Protein AF-A0A182LXG9-F1 (afdb_monomer_lite)

pLDDT: mean 72.45, std 20.76, range [24.23, 95.06]

Structure (mmCIF, N/CA/C/O backbone):
data_AF-A0A182LXG9-F1
#
_entry.id   AF-A0A182LXG9-F1
#
loop_
_atom_site.group_PDB
_atom_site.id
_atom_site.type_symbol
_atom_site.label_atom_id
_atom_site.label_alt_id
_atom_site.label_comp_id
_atom_site.label_asym_id
_atom_site.label_entity_id
_atom_site.label_seq_id
_atom_site.pdbx_PDB_ins_code
_atom_site.Cartn_x
_atom_site.Cartn_y
_atom_site.Cartn_z
_atom_site.occupancy
_atom_site.B_iso_or_equiv
_atom_site.auth_seq_id
_atom_site.auth_comp_id
_atom_site.auth_asym_id
_atom_site.auth_atom_id
_atom_site.pdbx_PDB_model_num
ATOM 1 N N . MET A 1 1 ? 17.046 21.018 -16.822 1.00 51.03 1 MET A N 1
ATOM 2 C CA . MET A 1 1 ? 15.580 21.068 -16.980 1.00 51.03 1 MET A CA 1
ATOM 3 C C . MET A 1 1 ? 15.016 20.786 -15.602 1.00 51.03 1 MET A C 1
ATOM 5 O O . MET A 1 1 ? 15.457 19.810 -15.009 1.00 51.03 1 MET A O 1
ATOM 9 N N . ASP A 1 2 ? 14.208 21.679 -15.034 1.00 69.19 2 ASP A N 1
ATOM 10 C CA . ASP A 1 2 ? 13.672 21.474 -13.683 1.00 69.19 2 ASP A CA 1
ATOM 11 C C . ASP A 1 2 ? 12.739 20.255 -13.706 1.00 69.19 2 ASP A C 1
ATOM 13 O O . ASP A 1 2 ? 11.824 20.192 -14.531 1.00 69.19 2 ASP A O 1
ATOM 17 N N . ALA A 1 3 ? 13.005 19.268 -12.847 1.00 74.50 3 ALA A N 1
ATOM 18 C CA . ALA A 1 3 ? 12.213 18.045 -12.769 1.00 74.50 3 ALA A CA 1
ATOM 19 C C . ALA A 1 3 ? 10.731 18.355 -12.501 1.00 74.50 3 ALA A C 1
ATOM 21 O O . ALA A 1 3 ? 9.863 17.640 -12.992 1.00 74.50 3 ALA A O 1
ATOM 22 N N . ARG A 1 4 ? 10.434 19.464 -11.810 1.00 83.94 4 ARG A N 1
ATOM 23 C CA . ARG A 1 4 ? 9.062 19.916 -11.540 1.00 83.94 4 ARG A CA 1
ATOM 24 C C . ARG A 1 4 ? 8.292 20.256 -12.813 1.00 83.94 4 ARG A C 1
ATOM 26 O O . ARG A 1 4 ? 7.190 19.757 -12.995 1.00 83.94 4 ARG A O 1
ATOM 33 N N . ILE A 1 5 ? 8.912 21.004 -13.730 1.00 85.75 5 ILE A N 1
ATOM 34 C CA . ILE A 1 5 ? 8.302 21.388 -15.017 1.00 85.75 5 ILE A CA 1
ATOM 35 C C . ILE A 1 5 ? 7.996 20.138 -15.856 1.00 85.75 5 ILE A C 1
ATOM 37 O O . ILE A 1 5 ? 6.961 20.055 -16.512 1.00 85.75 5 ILE A O 1
ATOM 41 N N . GLY A 1 6 ? 8.885 19.139 -15.818 1.00 86.44 6 GLY A N 1
ATOM 42 C CA . GLY A 1 6 ? 8.662 17.862 -16.498 1.00 86.44 6 GLY A CA 1
ATOM 43 C C . GLY A 1 6 ? 7.481 17.072 -15.924 1.00 86.44 6 GLY A C 1
ATOM 44 O O . GLY A 1 6 ? 6.686 16.526 -16.685 1.00 86.44 6 GLY A O 1
ATOM 45 N N . LEU A 1 7 ? 7.343 17.027 -14.595 1.00 89.31 7 LEU A N 1
ATOM 46 C CA . LEU A 1 7 ? 6.241 16.327 -13.923 1.00 89.31 7 LEU A CA 1
ATOM 47 C C . LEU A 1 7 ? 4.898 17.032 -14.134 1.00 89.31 7 LEU A C 1
ATOM 49 O O . LEU A 1 7 ? 3.911 16.363 -14.429 1.00 89.31 7 LEU A O 1
ATOM 53 N N . GLU A 1 8 ? 4.863 18.362 -14.046 1.00 90.50 8 GLU A N 1
ATOM 54 C CA . GLU A 1 8 ? 3.671 19.164 -14.352 1.00 90.50 8 GLU A CA 1
ATOM 55 C C . GLU A 1 8 ? 3.197 18.910 -15.784 1.00 90.50 8 GLU A C 1
ATOM 57 O O . GLU A 1 8 ? 2.027 18.597 -15.998 1.00 90.50 8 GLU A O 1
ATOM 62 N N . TYR A 1 9 ? 4.122 18.894 -16.750 1.00 88.94 9 TYR A N 1
ATOM 63 C CA . TYR A 1 9 ? 3.790 18.570 -18.134 1.00 88.94 9 TYR A CA 1
ATOM 64 C C . TYR A 1 9 ? 3.179 17.166 -18.277 1.00 88.94 9 TYR A C 1
ATOM 66 O O . TYR A 1 9 ? 2.198 16.989 -18.996 1.00 88.94 9 TYR A O 1
ATOM 74 N N . ILE A 1 10 ? 3.703 16.153 -17.581 1.00 89.25 10 ILE A N 1
ATOM 75 C CA . ILE A 1 10 ? 3.123 14.797 -17.613 1.00 89.25 10 ILE A CA 1
ATOM 76 C C . ILE A 1 10 ? 1.712 14.777 -17.006 1.00 89.25 10 ILE A C 1
ATOM 78 O O . ILE A 1 10 ? 0.839 14.063 -17.498 1.00 89.25 10 ILE A O 1
ATOM 82 N N . ILE A 1 11 ? 1.478 15.555 -15.949 1.00 90.38 11 ILE A N 1
ATOM 83 C CA . ILE A 1 11 ? 0.180 15.631 -15.270 1.00 90.38 11 ILE A CA 1
ATOM 84 C C . ILE A 1 11 ? -0.872 16.311 -16.153 1.00 90.38 11 ILE A C 1
ATOM 86 O O . ILE A 1 11 ? -2.013 15.852 -16.196 1.00 90.38 11 ILE A O 1
ATOM 90 N N . GLU A 1 12 ? -0.498 17.371 -16.868 1.00 91.00 12 GLU A N 1
ATOM 91 C CA . GLU A 1 12 ? -1.398 18.126 -17.749 1.00 91.00 12 GLU A CA 1
ATOM 92 C C . GLU A 1 12 ? -1.769 17.360 -19.030 1.00 91.00 12 GLU A C 1
ATOM 94 O O . GLU A 1 12 ? -2.841 17.570 -19.600 1.00 91.00 12 GLU A O 1
ATOM 99 N N . ASN A 1 13 ? -0.907 16.445 -19.482 1.00 89.88 13 ASN A N 1
ATOM 100 C CA . ASN A 1 13 ? -1.070 15.743 -20.752 1.00 89.88 13 ASN A CA 1
ATOM 101 C C . ASN A 1 13 ? -1.575 14.304 -20.552 1.00 89.88 13 ASN A C 1
ATOM 103 O O . ASN A 1 13 ? -0.804 13.372 -20.319 1.00 89.88 13 ASN A O 1
ATOM 107 N N . ASN A 1 14 ? -2.882 14.095 -20.746 1.00 85.62 14 ASN A N 1
ATOM 108 C CA . ASN A 1 14 ? -3.522 12.782 -20.574 1.00 85.62 14 ASN A CA 1
ATOM 109 C C . ASN A 1 14 ? -2.947 11.673 -21.479 1.00 85.62 14 ASN A C 1
ATOM 111 O O . ASN A 1 14 ? -2.965 10.508 -21.088 1.00 85.62 14 ASN A O 1
ATOM 115 N N . ASP A 1 15 ? -2.372 12.013 -22.636 1.00 89.62 15 ASP A N 1
ATOM 116 C CA . ASP A 1 15 ? -1.757 11.046 -23.560 1.00 89.62 15 ASP A CA 1
ATOM 117 C C . ASP A 1 15 ? -0.599 10.252 -22.936 1.00 89.62 15 ASP A C 1
ATOM 119 O O . ASP A 1 15 ? -0.260 9.162 -23.409 1.00 89.62 15 ASP A O 1
ATOM 123 N N . TYR A 1 16 ? 0.017 10.772 -21.869 1.00 89.50 16 TYR A N 1
ATOM 124 C CA . TYR A 1 16 ? 1.084 10.067 -21.165 1.00 89.50 16 TYR A CA 1
ATOM 125 C C . TYR A 1 16 ? 0.599 8.810 -20.449 1.00 89.50 16 TYR A C 1
ATOM 127 O O . TYR A 1 16 ? 1.375 7.867 -20.351 1.00 89.50 16 TYR A O 1
ATOM 135 N N . VAL A 1 17 ? -0.673 8.735 -20.044 1.00 89.38 17 VAL A N 1
ATOM 136 C CA . VAL A 1 17 ? -1.261 7.501 -19.490 1.00 89.38 17 VAL A CA 1
ATOM 137 C C . VAL A 1 17 ? -1.135 6.356 -20.491 1.00 89.38 17 VAL A C 1
ATOM 139 O O . VAL A 1 17 ? -0.652 5.278 -20.150 1.00 89.38 17 VAL A O 1
ATOM 142 N N . ASN A 1 18 ? -1.483 6.617 -21.752 1.00 89.81 18 ASN A N 1
ATOM 143 C CA . ASN A 1 18 ? -1.412 5.616 -22.813 1.00 89.81 18 ASN A CA 1
ATOM 144 C C . ASN A 1 18 ? 0.045 5.249 -23.126 1.00 89.81 18 ASN A C 1
ATOM 146 O O . ASN A 1 18 ? 0.390 4.073 -23.219 1.00 89.81 18 ASN A O 1
ATOM 150 N N . LYS A 1 19 ? 0.929 6.249 -23.249 1.00 91.88 19 LYS A N 1
ATOM 151 C CA . LYS A 1 19 ? 2.352 6.024 -23.558 1.00 91.88 19 LYS A CA 1
ATOM 152 C C . LYS A 1 19 ? 3.064 5.233 -22.458 1.00 91.88 19 LYS A C 1
ATOM 154 O O . LYS A 1 19 ? 3.798 4.301 -22.772 1.00 91.88 19 LYS A O 1
ATOM 159 N N . LEU A 1 20 ? 2.843 5.586 -21.191 1.00 92.75 20 LEU A N 1
ATOM 160 C CA . LEU A 1 20 ? 3.430 4.890 -20.045 1.00 92.75 20 LEU A CA 1
ATOM 161 C C . LEU A 1 20 ? 2.834 3.489 -19.884 1.00 92.75 20 LEU A C 1
ATOM 163 O O . LEU A 1 20 ? 3.583 2.544 -19.660 1.00 92.75 20 LEU A O 1
ATOM 167 N N . GLY A 1 21 ? 1.521 3.335 -20.081 1.00 90.56 21 GLY A N 1
ATOM 168 C CA . GLY A 1 21 ? 0.864 2.029 -20.088 1.00 90.56 21 GLY A CA 1
ATOM 169 C C . GLY A 1 21 ? 1.459 1.091 -21.142 1.00 90.56 21 GLY A C 1
ATOM 170 O O . GLY A 1 21 ? 1.851 -0.023 -20.822 1.00 90.56 21 GLY A O 1
ATOM 171 N N . LEU A 1 22 ? 1.632 1.549 -22.383 1.00 90.38 22 LEU A N 1
ATOM 172 C CA . LEU A 1 22 ? 2.292 0.749 -23.423 1.00 90.38 22 LEU A CA 1
ATOM 173 C C . LEU A 1 22 ? 3.762 0.455 -23.092 1.00 90.38 22 LEU A C 1
ATOM 175 O O . LEU A 1 22 ? 4.249 -0.640 -23.360 1.00 90.38 22 LEU A O 1
ATOM 179 N N . ALA A 1 23 ? 4.473 1.409 -22.487 1.00 91.94 23 ALA A N 1
ATOM 180 C CA . ALA A 1 23 ? 5.871 1.228 -22.111 1.00 91.94 23 ALA A CA 1
ATOM 181 C C . ALA A 1 23 ? 6.057 0.193 -20.982 1.00 91.94 23 ALA A C 1
ATOM 183 O O . ALA A 1 23 ? 7.085 -0.484 -20.950 1.00 91.94 23 ALA A O 1
ATOM 184 N N . LEU A 1 24 ? 5.059 0.009 -20.107 1.00 91.19 24 LEU A N 1
ATOM 185 C CA . LEU A 1 24 ? 5.037 -1.065 -19.104 1.00 91.19 24 LEU A CA 1
ATOM 186 C C . LEU A 1 24 ? 4.945 -2.466 -19.731 1.00 91.19 24 LEU A C 1
ATOM 188 O O . LEU A 1 24 ? 5.281 -3.445 -19.066 1.00 91.19 24 LEU A O 1
ATOM 192 N N . ASP A 1 25 ? 4.544 -2.584 -21.004 1.00 89.62 25 ASP A N 1
ATOM 193 C CA . ASP A 1 25 ? 4.450 -3.870 -21.711 1.00 89.62 25 ASP A CA 1
ATOM 194 C C . ASP A 1 25 ? 5.772 -4.358 -22.337 1.00 89.62 25 ASP A C 1
ATOM 196 O O . ASP A 1 25 ? 5.832 -5.343 -23.072 1.00 89.62 25 ASP A O 1
ATOM 200 N N . THR A 1 26 ? 6.877 -3.670 -22.070 1.00 90.56 26 THR A N 1
ATOM 201 C CA . THR A 1 26 ? 8.200 -4.123 -22.508 1.00 90.56 26 THR A CA 1
ATOM 202 C C . THR A 1 26 ? 8.688 -5.327 -21.700 1.00 90.56 26 THR A C 1
ATOM 204 O O . THR A 1 26 ? 8.400 -5.445 -20.517 1.00 90.56 26 THR A O 1
ATOM 207 N N . ASN A 1 27 ? 9.523 -6.189 -22.284 1.00 87.50 27 ASN A N 1
ATOM 208 C CA . ASN A 1 27 ? 10.234 -7.236 -21.531 1.00 87.50 27 ASN A CA 1
ATOM 209 C C . ASN A 1 27 ? 11.518 -6.717 -20.856 1.00 87.50 27 ASN A C 1
ATOM 211 O O . ASN A 1 27 ? 12.205 -7.459 -20.157 1.00 87.50 27 ASN A O 1
ATOM 215 N N . ASN A 1 28 ? 11.879 -5.450 -21.084 1.00 90.44 28 ASN A N 1
ATOM 216 C CA . ASN A 1 28 ? 13.089 -4.860 -20.530 1.00 90.44 28 ASN A CA 1
ATOM 217 C C . ASN A 1 28 ? 12.862 -4.373 -19.089 1.00 90.44 28 ASN A C 1
ATOM 219 O O . ASN A 1 28 ? 12.258 -3.324 -18.860 1.00 90.44 28 ASN A O 1
ATOM 223 N N . VAL A 1 29 ? 13.415 -5.118 -18.131 1.00 90.19 29 VAL A N 1
ATOM 224 C CA . VAL A 1 29 ? 13.345 -4.826 -16.691 1.00 90.19 29 VAL A CA 1
ATOM 225 C C . VAL A 1 29 ? 13.854 -3.421 -16.355 1.00 90.19 29 VAL A C 1
ATOM 227 O O . VAL A 1 29 ? 13.251 -2.735 -15.536 1.00 90.19 29 VAL A O 1
ATOM 230 N N . THR A 1 30 ? 14.907 -2.942 -17.020 1.00 91.31 30 THR A N 1
ATOM 231 C CA . THR A 1 30 ? 15.459 -1.599 -16.781 1.00 91.31 30 THR A CA 1
ATOM 232 C C . THR A 1 30 ? 14.475 -0.503 -17.181 1.00 91.31 30 THR A C 1
ATOM 234 O O . THR A 1 30 ? 14.334 0.488 -16.470 1.00 91.31 30 THR A O 1
ATOM 237 N N . VAL A 1 31 ? 13.753 -0.691 -18.290 1.00 93.06 31 VAL A N 1
ATOM 238 C CA . VAL A 1 31 ? 12.730 0.267 -18.732 1.00 93.06 31 VAL A CA 1
ATOM 239 C C . VAL A 1 31 ? 11.547 0.252 -17.767 1.00 93.06 31 VAL A C 1
ATOM 241 O O . VAL A 1 31 ? 11.101 1.315 -17.344 1.00 93.06 31 VAL A O 1
ATOM 244 N N . LYS A 1 32 ? 11.084 -0.931 -17.340 1.00 92.38 32 LYS A N 1
ATOM 245 C CA . LYS A 1 32 ? 10.030 -1.019 -16.319 1.00 92.38 32 LYS A CA 1
ATOM 246 C C . LYS A 1 32 ? 10.447 -0.354 -15.011 1.00 92.38 32 LYS A C 1
ATOM 248 O O . LYS A 1 32 ? 9.653 0.394 -14.453 1.00 92.38 32 LYS A O 1
ATOM 253 N N . LYS A 1 33 ? 11.683 -0.581 -14.546 1.00 93.44 33 LYS A N 1
ATOM 254 C CA . LYS A 1 33 ? 12.246 0.064 -13.347 1.00 93.44 33 LYS A CA 1
ATOM 255 C C . LYS A 1 33 ? 12.122 1.585 -13.441 1.00 93.44 33 LYS A C 1
ATOM 257 O O . LYS A 1 33 ? 11.528 2.193 -12.559 1.00 93.44 33 LYS A O 1
ATOM 262 N N . GLN A 1 34 ? 12.583 2.174 -14.545 1.00 94.44 34 GLN A N 1
ATOM 263 C CA . GLN A 1 34 ? 12.508 3.622 -14.768 1.00 94.44 34 GLN A CA 1
ATOM 264 C C . GLN A 1 34 ? 11.065 4.144 -14.799 1.00 94.44 34 GLN A C 1
ATOM 266 O O . GLN A 1 34 ? 10.789 5.231 -14.294 1.00 94.44 34 GLN A O 1
ATOM 271 N N . ILE A 1 35 ? 10.130 3.378 -15.369 1.00 94.88 35 ILE A N 1
ATOM 272 C CA . ILE A 1 35 ? 8.714 3.759 -15.376 1.00 94.88 35 ILE A CA 1
ATOM 273 C C . ILE A 1 35 ? 8.139 3.720 -13.959 1.00 94.88 35 ILE A C 1
ATOM 275 O O . ILE A 1 35 ? 7.468 4.668 -13.565 1.00 94.88 35 ILE A O 1
ATOM 279 N N . PHE A 1 36 ? 8.416 2.678 -13.170 1.00 95.06 36 PHE A N 1
ATOM 280 C CA . PHE A 1 36 ? 7.958 2.616 -11.780 1.00 95.06 36 PHE A CA 1
ATOM 281 C C . PHE A 1 36 ? 8.555 3.735 -10.921 1.00 95.06 36 PHE A C 1
ATOM 283 O O . PHE A 1 36 ? 7.827 4.343 -10.146 1.00 95.06 36 PHE A O 1
ATOM 290 N N . GLU A 1 37 ? 9.829 4.087 -11.104 1.00 93.56 37 GLU A N 1
ATOM 291 C CA . GLU A 1 37 ? 10.455 5.236 -10.428 1.00 93.56 37 GLU A CA 1
ATOM 292 C C . GLU A 1 37 ? 9.784 6.569 -10.805 1.00 93.56 37 GLU A C 1
ATOM 294 O O . GLU A 1 37 ? 9.517 7.411 -9.940 1.00 93.56 37 GLU A O 1
ATOM 299 N N . LEU A 1 38 ? 9.444 6.752 -12.085 1.00 94.19 38 LEU A N 1
ATOM 300 C CA . LEU A 1 38 ? 8.691 7.917 -12.549 1.00 94.19 38 LEU A CA 1
ATOM 301 C C . LEU A 1 38 ? 7.282 7.962 -11.941 1.00 94.19 38 LEU A C 1
ATOM 303 O O . LEU A 1 38 ? 6.854 9.017 -11.476 1.00 94.19 38 LEU A O 1
ATOM 307 N N . LEU A 1 39 ? 6.568 6.833 -11.914 1.00 93.88 39 LEU A N 1
ATOM 308 C CA . LEU A 1 39 ? 5.235 6.744 -11.316 1.00 93.88 39 LEU A CA 1
ATOM 309 C C . LEU A 1 39 ? 5.277 7.009 -9.802 1.00 93.88 39 LEU A C 1
ATOM 311 O O . LEU A 1 39 ? 4.436 7.757 -9.310 1.00 93.88 39 LEU A O 1
ATOM 315 N N . SER A 1 40 ? 6.283 6.496 -9.083 1.00 93.19 40 SER A N 1
ATOM 316 C CA . SER A 1 40 ? 6.534 6.838 -7.672 1.00 93.19 40 SER A CA 1
ATOM 317 C C . SER A 1 40 ? 6.728 8.344 -7.499 1.00 93.19 40 SER A C 1
ATOM 319 O O . SER A 1 40 ? 6.118 8.974 -6.640 1.00 93.19 40 SER A O 1
ATOM 321 N N . THR A 1 41 ? 7.531 8.958 -8.368 1.00 93.00 41 THR A N 1
ATOM 322 C CA . THR A 1 41 ? 7.792 10.401 -8.312 1.00 93.00 41 THR A CA 1
ATOM 323 C C . THR A 1 41 ? 6.513 11.209 -8.555 1.00 93.00 41 THR A C 1
ATOM 325 O O . THR A 1 41 ? 6.270 12.192 -7.860 1.00 93.00 41 THR A O 1
ATOM 328 N N . LEU A 1 42 ? 5.653 10.779 -9.485 1.00 91.38 42 LEU A N 1
ATOM 329 C CA . LEU A 1 42 ? 4.350 11.406 -9.734 1.00 91.38 42 LEU A CA 1
ATOM 330 C C . LEU A 1 42 ? 3.410 11.277 -8.527 1.00 91.38 42 LEU A C 1
ATOM 332 O O . LEU A 1 42 ? 2.778 12.266 -8.153 1.00 91.38 42 LEU A O 1
ATOM 336 N N . CYS A 1 43 ? 3.347 10.098 -7.900 1.00 91.50 43 CYS A N 1
ATOM 337 C CA . CYS A 1 43 ? 2.562 9.866 -6.686 1.00 91.50 43 CYS A CA 1
ATOM 338 C C . CYS A 1 43 ? 2.998 10.771 -5.529 1.00 91.50 43 CYS A C 1
ATOM 340 O O . CYS A 1 43 ? 2.147 11.322 -4.832 1.00 91.50 43 CYS A O 1
ATOM 342 N N . ALA A 1 44 ? 4.306 10.940 -5.325 1.00 88.25 44 ALA A N 1
ATOM 343 C CA . ALA A 1 44 ? 4.850 11.783 -4.262 1.00 88.25 44 ALA A CA 1
ATOM 344 C C . ALA A 1 44 ? 4.743 13.290 -4.565 1.00 88.25 44 ALA A C 1
ATOM 346 O O . ALA A 1 44 ? 4.720 14.105 -3.646 1.00 88.25 44 ALA A O 1
ATOM 347 N N . PHE A 1 45 ? 4.687 13.677 -5.844 1.00 90.19 45 PHE A N 1
ATOM 348 C CA . PHE A 1 45 ? 4.707 15.082 -6.253 1.00 90.19 45 PHE A CA 1
ATOM 349 C C . PHE A 1 45 ? 3.393 15.818 -5.963 1.00 90.19 45 PHE A C 1
ATOM 351 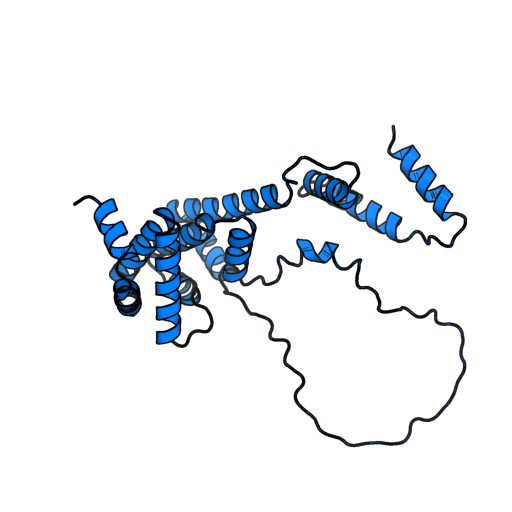O O . PHE A 1 45 ? 3.414 16.950 -5.483 1.00 90.19 45 PHE A O 1
ATOM 358 N N . SER A 1 46 ? 2.242 15.216 -6.282 1.00 89.38 46 SER A N 1
ATOM 359 C CA . SER A 1 46 ? 0.929 15.830 -6.038 1.00 89.38 46 SER A CA 1
ATOM 360 C C . SER A 1 46 ? -0.214 14.816 -6.108 1.00 89.38 46 SER A C 1
ATOM 362 O O . SER A 1 46 ? -0.085 13.761 -6.726 1.00 89.38 46 SER A O 1
ATOM 364 N N . ALA A 1 47 ? -1.389 15.179 -5.580 1.00 87.94 47 ALA A N 1
ATOM 365 C CA . ALA A 1 47 ? -2.605 14.369 -5.710 1.00 87.94 47 ALA A CA 1
ATOM 366 C C . ALA A 1 47 ? -3.005 14.116 -7.181 1.00 87.94 47 ALA A C 1
ATOM 368 O O . ALA A 1 47 ? -3.473 13.031 -7.528 1.00 87.94 47 ALA A O 1
ATOM 369 N N . ASN A 1 48 ? -2.776 15.091 -8.071 1.00 88.31 48 ASN A N 1
ATOM 370 C CA . ASN A 1 48 ? -3.017 14.926 -9.508 1.00 88.31 48 ASN A CA 1
ATOM 371 C C . ASN A 1 48 ? -2.014 13.953 -10.149 1.00 88.31 48 ASN A C 1
ATOM 373 O O . ASN A 1 48 ? -2.394 13.170 -11.020 1.00 88.31 48 ASN A O 1
ATOM 377 N N . GLY A 1 49 ? -0.756 13.971 -9.695 1.00 90.06 49 GLY A N 1
ATOM 378 C CA . GLY A 1 49 ? 0.271 13.010 -10.099 1.00 90.06 49 GLY A CA 1
ATOM 379 C C . GLY A 1 49 ? -0.048 11.590 -9.632 1.00 90.06 49 GLY A C 1
ATOM 380 O O . GLY A 1 49 ? -0.023 10.669 -10.447 1.00 90.06 49 GLY A O 1
ATOM 381 N N . TYR A 1 50 ? -0.476 11.428 -8.377 1.00 90.69 50 TYR A N 1
ATOM 382 C CA . TYR A 1 50 ? -1.010 10.165 -7.857 1.00 90.69 50 TYR A CA 1
ATOM 383 C C . TYR A 1 50 ? -2.169 9.644 -8.715 1.00 90.69 50 TYR A C 1
ATOM 385 O O . TYR A 1 50 ? -2.139 8.507 -9.186 1.00 90.69 50 TYR A O 1
ATOM 393 N N . LYS A 1 51 ? -3.155 10.499 -9.018 1.00 90.94 51 LYS A N 1
ATOM 394 C CA . LYS A 1 51 ? -4.273 10.139 -9.898 1.00 90.94 51 LYS A CA 1
ATOM 395 C C . LYS A 1 51 ? -3.788 9.679 -11.279 1.00 90.94 51 LYS A C 1
ATOM 397 O O . LYS A 1 51 ? -4.258 8.658 -11.776 1.00 90.94 51 LYS A O 1
ATOM 402 N N . ARG A 1 52 ? -2.821 10.385 -11.882 1.00 91.25 52 ARG A N 1
ATOM 403 C CA . ARG A 1 52 ? -2.231 10.012 -13.182 1.00 91.25 52 ARG A CA 1
ATOM 404 C C . ARG A 1 52 ? -1.553 8.642 -13.135 1.00 91.25 52 ARG A C 1
ATOM 406 O O . ARG A 1 52 ? -1.705 7.848 -14.065 1.00 91.25 52 ARG A O 1
ATOM 413 N N . ALA A 1 53 ? -0.825 8.353 -12.060 1.00 92.94 53 ALA A N 1
ATOM 414 C CA . ALA A 1 53 ? -0.147 7.076 -11.896 1.00 92.94 53 ALA A CA 1
ATOM 415 C C . ALA A 1 53 ? -1.144 5.914 -11.787 1.00 92.94 53 ALA A C 1
ATOM 417 O O . ALA A 1 53 ? -1.002 4.910 -12.485 1.00 92.94 53 ALA A O 1
ATOM 418 N N . ILE A 1 54 ? -2.208 6.079 -10.997 1.00 90.62 54 ILE A N 1
ATOM 419 C CA . ILE A 1 54 ? -3.275 5.076 -10.876 1.00 90.62 54 ILE A CA 1
ATOM 420 C C . ILE A 1 54 ? -4.021 4.873 -12.203 1.00 90.62 54 ILE A C 1
ATOM 422 O O . ILE A 1 54 ? -4.289 3.732 -12.578 1.00 90.62 54 ILE A O 1
ATOM 426 N N . GLU A 1 55 ? -4.310 5.944 -12.948 1.00 91.69 55 GLU A N 1
ATOM 427 C CA . GLU A 1 55 ? -4.927 5.842 -14.280 1.00 91.69 55 GLU A CA 1
ATOM 428 C C . GLU A 1 55 ? -4.038 5.097 -15.286 1.00 91.69 55 GLU A C 1
ATOM 430 O O . GLU A 1 55 ? -4.542 4.318 -16.092 1.00 91.69 55 GLU A O 1
ATOM 435 N N . THR A 1 56 ? -2.716 5.270 -15.203 1.00 93.62 56 THR A N 1
ATOM 436 C CA . THR A 1 56 ? -1.745 4.518 -16.019 1.00 93.62 56 THR A CA 1
ATOM 437 C C . THR A 1 56 ? -1.840 3.016 -15.762 1.00 93.62 56 THR A C 1
ATOM 439 O O . THR A 1 56 ? -1.876 2.225 -16.707 1.00 93.62 56 THR A O 1
ATOM 442 N N . LEU A 1 57 ? -1.950 2.610 -14.496 1.00 91.12 57 LEU A N 1
ATOM 443 C CA . LEU A 1 57 ? -2.112 1.201 -14.134 1.00 91.12 57 LEU A CA 1
ATOM 444 C C . LEU A 1 57 ? -3.483 0.640 -14.536 1.00 91.12 57 LEU A C 1
ATOM 446 O O . LEU A 1 57 ? -3.571 -0.504 -14.977 1.00 91.12 57 LEU A O 1
ATOM 450 N N . GLU A 1 58 ? -4.554 1.432 -14.435 1.00 89.19 58 GLU A N 1
ATOM 451 C CA . GLU A 1 58 ? -5.890 1.019 -14.896 1.00 89.19 58 GLU A CA 1
ATOM 452 C C . GLU A 1 58 ? -5.934 0.841 -16.424 1.00 89.19 58 GLU A C 1
ATOM 454 O O . GLU A 1 58 ? -6.547 -0.102 -16.935 1.00 89.19 58 GLU A O 1
ATOM 459 N N . HIS A 1 59 ? -5.231 1.699 -17.166 1.00 90.50 59 HIS A N 1
ATOM 460 C CA . HIS A 1 59 ? -5.069 1.537 -18.607 1.00 90.50 59 HIS A CA 1
ATOM 461 C C . HIS A 1 59 ? -4.292 0.257 -18.943 1.00 90.50 59 HIS A C 1
ATOM 463 O O . HIS A 1 59 ? -4.743 -0.535 -19.771 1.00 90.50 59 HIS A O 1
ATOM 469 N N . TYR A 1 60 ? -3.178 -0.005 -18.250 1.00 89.38 60 TYR A N 1
ATOM 470 C CA . TYR A 1 60 ? -2.401 -1.234 -18.436 1.00 89.38 60 TYR A CA 1
ATOM 471 C C . TYR A 1 60 ? -3.225 -2.498 -18.162 1.00 89.38 60 TYR A C 1
ATOM 473 O O . TYR A 1 60 ? -3.234 -3.431 -18.967 1.00 89.38 60 TYR A O 1
ATOM 481 N N . LYS A 1 61 ? -3.982 -2.508 -17.061 1.00 88.88 61 LYS A N 1
ATOM 482 C CA . LYS A 1 61 ? -4.929 -3.580 -16.731 1.00 88.88 61 LYS A CA 1
ATOM 483 C C . LYS A 1 61 ? -5.906 -3.838 -17.874 1.00 88.88 61 LYS A C 1
ATOM 485 O O . LYS A 1 61 ? -6.138 -4.992 -18.224 1.00 88.88 61 LYS A O 1
ATOM 490 N N . SER A 1 62 ? -6.459 -2.775 -18.458 1.00 87.94 62 SER A N 1
ATOM 491 C CA . SER A 1 62 ? -7.404 -2.869 -19.576 1.00 87.94 62 SER A CA 1
ATOM 492 C C . SER A 1 62 ? -6.755 -3.478 -20.823 1.00 87.94 62 SER A C 1
ATOM 494 O O . SER A 1 62 ? -7.388 -4.283 -21.499 1.00 87.94 62 SER A O 1
ATOM 496 N N . ILE A 1 63 ? -5.481 -3.160 -21.093 1.00 87.38 63 ILE A N 1
ATOM 497 C CA . ILE A 1 63 ? -4.699 -3.763 -22.186 1.00 87.38 63 ILE A CA 1
ATOM 498 C C . ILE A 1 63 ? -4.464 -5.261 -21.939 1.00 87.38 63 ILE A C 1
ATOM 500 O O . ILE A 1 63 ? -4.581 -6.064 -22.863 1.00 87.38 63 ILE A O 1
ATOM 504 N N . LYS A 1 64 ? -4.125 -5.649 -20.704 1.00 84.31 64 LYS A N 1
ATOM 505 C CA . LYS A 1 64 ? -3.801 -7.041 -20.348 1.00 84.31 64 LYS A CA 1
ATOM 506 C C . LYS A 1 64 ? -5.002 -7.919 -20.010 1.00 84.31 64 LYS A C 1
ATOM 508 O O . LYS A 1 64 ? -4.846 -9.133 -19.924 1.00 84.31 64 LYS A O 1
ATOM 513 N N . GLY A 1 65 ? -6.186 -7.334 -19.837 1.00 80.62 65 GLY A N 1
ATOM 514 C CA . GLY A 1 65 ? -7.379 -8.060 -19.402 1.00 80.62 65 GLY A CA 1
ATOM 515 C C . GLY A 1 65 ? -7.272 -8.583 -17.965 1.00 80.62 65 GLY A C 1
ATOM 516 O O . GLY A 1 65 ? -7.898 -9.586 -17.624 1.00 80.62 65 GLY A O 1
ATOM 517 N N . GLU A 1 66 ? -6.467 -7.933 -17.121 1.00 78.94 66 GLU A N 1
ATOM 518 C CA . GLU A 1 66 ? -6.299 -8.339 -15.726 1.00 78.94 66 GLU A CA 1
ATOM 519 C C . GLU A 1 66 ? -7.481 -7.887 -14.862 1.00 78.94 66 GLU A C 1
ATOM 521 O O . GLU A 1 66 ? -8.148 -6.885 -15.132 1.00 78.94 66 GLU A O 1
ATOM 526 N N . ARG A 1 67 ? -7.747 -8.616 -13.773 1.00 72.56 67 ARG A N 1
ATOM 527 C CA . ARG A 1 67 ? -8.839 -8.253 -12.856 1.00 72.56 67 ARG A CA 1
ATOM 528 C C . ARG A 1 67 ? -8.511 -7.038 -11.992 1.00 72.56 67 ARG A C 1
ATOM 530 O O . ARG A 1 67 ? -9.396 -6.219 -11.743 1.00 72.56 67 ARG A O 1
ATOM 537 N N . TYR A 1 68 ? -7.250 -6.882 -11.595 1.00 77.44 68 TYR A N 1
ATOM 538 C CA . TYR A 1 68 ? -6.806 -5.848 -10.660 1.00 77.44 68 TYR A CA 1
ATOM 539 C C . TYR A 1 68 ? -5.675 -5.014 -11.254 1.00 77.44 68 TYR A C 1
ATOM 541 O O . TYR A 1 68 ? -4.732 -5.556 -11.817 1.00 77.44 68 TYR A O 1
ATOM 549 N N . ARG A 1 69 ? -5.735 -3.687 -11.090 1.00 82.25 69 ARG A N 1
ATOM 550 C CA . ARG A 1 69 ? -4.759 -2.766 -11.702 1.00 82.25 69 ARG A CA 1
ATOM 551 C C . ARG A 1 69 ? -3.366 -2.843 -11.084 1.00 82.25 69 ARG A C 1
ATOM 553 O O . ARG A 1 69 ? -2.367 -2.593 -11.746 1.00 82.25 69 ARG A O 1
ATOM 560 N N . LEU A 1 70 ? -3.315 -3.212 -9.807 1.00 83.19 70 LEU A N 1
ATOM 561 C CA . LEU A 1 70 ? -2.087 -3.369 -9.036 1.00 83.19 70 LEU A CA 1
ATOM 562 C C . LEU A 1 70 ? -1.503 -4.792 -9.151 1.00 83.19 70 LEU A C 1
ATOM 564 O O . LEU A 1 70 ? -0.409 -5.035 -8.646 1.00 83.19 70 LEU A O 1
ATOM 568 N N . ASN A 1 71 ? -2.180 -5.715 -9.852 1.00 83.12 71 ASN A N 1
ATOM 569 C CA . ASN A 1 71 ? -1.669 -7.069 -10.085 1.00 83.12 71 ASN A CA 1
ATOM 570 C C . ASN A 1 71 ? -0.365 -7.064 -10.884 1.00 83.12 71 ASN A C 1
ATOM 572 O O . ASN A 1 71 ? 0.529 -7.844 -10.565 1.00 83.12 71 ASN A O 1
ATOM 576 N N . LEU A 1 72 ? -0.209 -6.129 -11.829 1.00 88.12 72 LEU A N 1
ATOM 577 C CA . LEU A 1 72 ? 1.058 -5.902 -12.521 1.00 88.12 72 LEU A CA 1
ATOM 578 C C . LEU A 1 72 ? 2.221 -5.813 -11.522 1.00 88.12 72 LEU A C 1
ATOM 580 O O . LEU A 1 72 ? 3.191 -6.551 -11.654 1.00 88.12 72 LEU A O 1
ATOM 584 N N . VAL A 1 73 ? 2.102 -4.964 -10.497 1.00 88.31 73 VAL A N 1
ATOM 585 C CA . VAL A 1 73 ? 3.178 -4.715 -9.524 1.00 88.31 73 VAL A CA 1
ATOM 586 C C . VAL A 1 73 ? 3.524 -5.985 -8.754 1.00 88.31 73 VAL A C 1
ATOM 588 O O . VAL A 1 73 ? 4.697 -6.324 -8.631 1.00 88.31 73 VAL A O 1
ATOM 591 N N . VAL A 1 74 ? 2.511 -6.716 -8.280 1.00 85.50 74 VAL A N 1
ATOM 592 C CA . VAL A 1 74 ? 2.711 -7.966 -7.530 1.00 85.50 74 VAL A CA 1
ATOM 593 C C . VAL A 1 74 ? 3.338 -9.041 -8.416 1.00 85.50 74 VAL A C 1
ATOM 595 O O . VAL A 1 74 ? 4.273 -9.716 -7.995 1.00 85.50 74 VAL A O 1
ATOM 598 N N . SER A 1 75 ? 2.882 -9.156 -9.664 1.00 86.50 75 SER A N 1
ATOM 599 C CA . SER A 1 75 ? 3.414 -10.123 -10.624 1.00 86.50 75 SER A CA 1
ATOM 600 C C . SER A 1 75 ? 4.863 -9.829 -11.024 1.00 86.50 75 SER A C 1
ATOM 602 O O . SER A 1 75 ? 5.643 -10.759 -11.225 1.00 86.50 75 SER A O 1
ATOM 604 N N . GLU A 1 76 ? 5.243 -8.552 -11.128 1.00 90.00 76 GLU A N 1
ATOM 605 C CA . GLU A 1 76 ? 6.625 -8.158 -11.399 1.00 90.00 76 GLU A CA 1
ATOM 606 C C . GLU A 1 76 ? 7.504 -8.385 -10.172 1.00 90.00 76 GLU A C 1
ATOM 608 O O . GLU A 1 76 ? 8.629 -8.849 -10.323 1.00 90.00 76 GLU A O 1
ATOM 613 N N . LEU A 1 77 ? 6.991 -8.124 -8.966 1.00 86.88 77 LEU A N 1
ATOM 614 C CA . LEU A 1 77 ? 7.734 -8.322 -7.723 1.00 86.88 77 LEU A CA 1
ATOM 615 C C . LEU A 1 77 ? 8.024 -9.807 -7.460 1.00 86.88 77 LEU A C 1
ATOM 617 O O . LEU A 1 77 ? 9.119 -10.137 -7.014 1.00 86.88 77 LEU A O 1
ATOM 621 N N . ASP A 1 78 ? 7.087 -10.696 -7.801 1.00 86.50 78 ASP A N 1
ATOM 622 C CA . ASP A 1 78 ? 7.266 -12.152 -7.714 1.00 86.50 78 ASP A CA 1
ATOM 623 C C . ASP A 1 78 ? 8.301 -12.684 -8.726 1.00 86.50 78 ASP A C 1
ATOM 625 O O . ASP A 1 78 ? 9.109 -13.557 -8.413 1.00 86.50 78 ASP A O 1
ATOM 629 N N . LYS A 1 79 ? 8.335 -12.117 -9.941 1.00 87.00 79 LYS A N 1
ATOM 630 C CA . LYS A 1 79 ? 9.281 -12.512 -11.005 1.00 87.00 79 LYS A CA 1
ATOM 631 C C . LYS A 1 79 ? 10.653 -11.846 -10.887 1.00 87.00 79 LYS A C 1
ATOM 633 O O . LYS A 1 79 ? 11.611 -12.303 -11.515 1.00 87.00 79 LYS A O 1
ATOM 638 N N . ALA A 1 80 ? 10.754 -10.738 -10.158 1.00 87.69 80 ALA A N 1
ATOM 639 C CA . ALA A 1 80 ? 11.967 -9.942 -10.080 1.00 87.69 80 ALA A CA 1
ATOM 640 C C . ALA A 1 80 ? 13.083 -10.709 -9.360 1.00 87.69 80 ALA A C 1
ATOM 642 O O . ALA A 1 80 ? 12.989 -11.012 -8.175 1.00 87.69 80 ALA A O 1
ATOM 643 N N . THR A 1 81 ? 14.182 -10.962 -10.071 1.00 85.62 81 THR A N 1
ATOM 644 C CA . THR A 1 81 ? 15.411 -11.544 -9.507 1.00 85.62 81 THR A CA 1
ATOM 645 C C . THR A 1 81 ? 16.453 -10.486 -9.147 1.00 85.62 81 THR A C 1
ATOM 647 O O . THR A 1 81 ? 17.320 -10.724 -8.309 1.00 85.62 81 THR A O 1
ATOM 650 N N . ALA A 1 82 ? 16.383 -9.309 -9.776 1.00 89.31 82 ALA A N 1
ATOM 651 C CA . ALA A 1 82 ? 17.300 -8.205 -9.531 1.00 89.31 82 ALA A CA 1
ATOM 652 C C . ALA A 1 82 ? 16.876 -7.405 -8.291 1.00 89.31 82 ALA A C 1
ATOM 654 O O . ALA A 1 82 ? 15.798 -6.808 -8.274 1.00 89.31 82 ALA A O 1
ATOM 655 N N . VAL A 1 83 ? 17.764 -7.331 -7.296 1.00 88.12 83 VAL A N 1
ATOM 656 C CA . VAL A 1 83 ? 17.546 -6.627 -6.018 1.00 88.12 83 VAL A CA 1
ATOM 657 C C . VAL A 1 83 ? 17.132 -5.170 -6.235 1.00 88.12 83 VAL A C 1
ATOM 659 O O . VAL A 1 83 ? 16.138 -4.715 -5.680 1.00 88.12 83 VAL A O 1
ATOM 662 N N . GLU A 1 84 ? 17.823 -4.444 -7.114 1.00 89.19 84 GLU A N 1
ATOM 663 C CA . GLU A 1 84 ? 17.485 -3.046 -7.407 1.00 89.19 84 GLU A CA 1
ATOM 664 C C . GLU A 1 84 ? 16.087 -2.863 -8.013 1.00 89.19 84 GLU A C 1
ATOM 666 O O . GLU A 1 84 ? 15.470 -1.813 -7.844 1.00 89.19 84 GLU A O 1
ATOM 671 N N . TYR A 1 85 ? 15.589 -3.864 -8.745 1.00 91.62 85 TYR A N 1
ATOM 672 C CA . TYR A 1 85 ? 14.249 -3.811 -9.318 1.00 91.62 85 TYR A CA 1
ATOM 673 C C . TYR A 1 85 ? 13.183 -4.117 -8.263 1.00 91.62 85 TYR A C 1
ATOM 675 O O . TYR A 1 85 ? 12.166 -3.431 -8.210 1.00 91.62 85 TYR A O 1
ATOM 683 N N . GLN A 1 86 ? 13.453 -5.076 -7.370 1.00 91.06 86 GLN A N 1
ATOM 684 C CA . GLN A 1 86 ? 12.601 -5.360 -6.212 1.00 91.06 86 GLN A CA 1
ATOM 685 C C . GLN A 1 86 ? 12.450 -4.127 -5.311 1.00 91.06 86 GLN A C 1
ATOM 687 O O . GLN A 1 86 ? 11.333 -3.790 -4.925 1.00 91.06 86 GLN A O 1
ATOM 692 N N . ILE A 1 87 ? 13.552 -3.417 -5.036 1.00 89.12 87 ILE A N 1
ATOM 693 C CA . ILE A 1 87 ? 13.542 -2.172 -4.252 1.00 89.12 87 ILE A CA 1
ATOM 694 C C . ILE A 1 87 ? 12.665 -1.116 -4.930 1.00 89.12 87 ILE A C 1
ATOM 696 O O . ILE A 1 87 ? 11.819 -0.522 -4.270 1.00 89.12 87 ILE A O 1
ATOM 700 N N . ALA A 1 88 ? 12.820 -0.901 -6.241 1.00 92.62 88 ALA A N 1
ATOM 701 C CA . ALA A 1 88 ? 12.029 0.090 -6.974 1.00 92.62 88 ALA A CA 1
ATOM 702 C C . ALA A 1 88 ? 10.521 -0.227 -6.958 1.00 92.62 88 ALA A C 1
ATOM 704 O O . ALA A 1 88 ? 9.699 0.672 -6.780 1.00 92.62 88 ALA A O 1
ATOM 705 N N . LEU A 1 89 ? 10.152 -1.503 -7.106 1.00 92.38 89 LEU A N 1
ATOM 706 C CA . LEU A 1 89 ? 8.761 -1.955 -7.039 1.00 92.38 89 LEU A CA 1
ATOM 707 C C . LEU A 1 89 ? 8.175 -1.809 -5.628 1.00 92.38 89 LEU A C 1
ATOM 709 O O . LEU A 1 89 ? 7.053 -1.328 -5.483 1.00 92.38 89 LEU A O 1
ATOM 713 N N . LEU A 1 90 ? 8.925 -2.179 -4.586 1.00 89.25 90 LEU A N 1
ATOM 714 C CA . LEU A 1 90 ? 8.480 -2.030 -3.199 1.00 89.25 90 LEU A CA 1
ATOM 715 C C . LEU A 1 90 ? 8.359 -0.550 -2.805 1.00 89.25 90 LEU A C 1
ATOM 717 O O . LEU A 1 90 ? 7.364 -0.153 -2.202 1.00 89.25 90 LEU A O 1
ATOM 721 N N . ALA A 1 91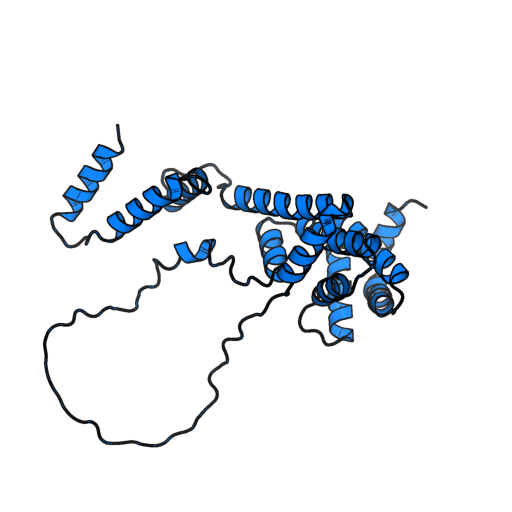 ? 9.304 0.287 -3.240 1.00 89.75 91 ALA A N 1
ATOM 722 C CA . ALA A 1 91 ? 9.226 1.736 -3.083 1.00 89.75 91 ALA A CA 1
ATOM 723 C C . ALA A 1 91 ? 7.991 2.320 -3.788 1.00 89.75 91 ALA A C 1
ATOM 725 O O . ALA A 1 91 ? 7.342 3.212 -3.244 1.00 89.75 91 ALA A O 1
ATOM 726 N N . PHE A 1 92 ? 7.616 1.794 -4.960 1.00 93.25 92 PHE A N 1
ATOM 727 C CA . PHE A 1 92 ? 6.379 2.185 -5.637 1.00 93.25 92 PHE A CA 1
ATOM 728 C C . PHE A 1 92 ? 5.128 1.807 -4.833 1.00 93.25 92 PHE A C 1
ATOM 730 O O . PHE A 1 92 ? 4.239 2.643 -4.677 1.00 93.25 92 PHE A O 1
ATOM 737 N N . VAL A 1 93 ? 5.064 0.593 -4.271 1.00 90.25 93 VAL A N 1
ATOM 738 C CA . VAL A 1 93 ? 3.958 0.175 -3.386 1.00 90.25 93 VAL A CA 1
ATOM 739 C C . VAL A 1 93 ? 3.844 1.108 -2.179 1.00 90.25 93 VAL A C 1
ATOM 741 O O . VAL A 1 93 ? 2.762 1.637 -1.919 1.00 90.25 93 VAL A O 1
ATOM 744 N N . ASN A 1 94 ? 4.960 1.368 -1.492 1.00 90.00 94 ASN A N 1
ATOM 745 C CA . ASN A 1 94 ? 5.014 2.288 -0.355 1.00 90.00 94 ASN A CA 1
ATOM 746 C C . ASN A 1 94 ? 4.534 3.685 -0.748 1.00 90.00 94 ASN A C 1
ATOM 748 O O . ASN A 1 94 ? 3.697 4.273 -0.068 1.00 90.00 94 ASN A O 1
ATOM 752 N N . CYS A 1 95 ? 5.003 4.190 -1.886 1.00 91.69 95 CYS A N 1
ATOM 753 C CA . CYS A 1 95 ? 4.617 5.498 -2.384 1.00 91.69 95 CYS A CA 1
ATOM 754 C C . CYS A 1 95 ? 3.114 5.583 -2.682 1.00 91.69 95 CYS A C 1
ATOM 756 O O . CYS A 1 95 ? 2.464 6.534 -2.264 1.00 91.69 95 CYS A O 1
ATOM 758 N N . VAL A 1 96 ? 2.530 4.574 -3.336 1.00 88.56 96 VAL A N 1
ATOM 759 C CA . VAL A 1 96 ? 1.085 4.529 -3.611 1.00 88.56 96 VAL A CA 1
ATOM 760 C C . VAL A 1 96 ? 0.261 4.520 -2.320 1.00 88.56 96 VAL A C 1
ATOM 762 O O . VAL A 1 96 ? -0.759 5.202 -2.250 1.00 88.56 96 VAL A O 1
ATOM 765 N N . ILE A 1 97 ? 0.687 3.776 -1.296 1.00 86.06 97 ILE A N 1
ATOM 766 C CA . ILE A 1 97 ? -0.029 3.723 -0.015 1.00 86.06 97 ILE A CA 1
ATOM 767 C C . ILE A 1 97 ? 0.099 5.057 0.724 1.00 86.06 97 ILE A C 1
ATOM 769 O O . ILE A 1 97 ? -0.912 5.614 1.138 1.00 86.06 97 ILE A O 1
ATOM 773 N N . ILE A 1 98 ? 1.312 5.594 0.866 1.00 85.50 98 ILE A N 1
ATOM 774 C CA . ILE A 1 98 ? 1.572 6.837 1.611 1.00 85.50 98 ILE A CA 1
ATOM 775 C C . ILE A 1 98 ? 0.898 8.040 0.939 1.00 85.50 98 ILE A C 1
ATOM 777 O O . ILE A 1 98 ? 0.343 8.895 1.627 1.00 85.50 98 ILE A O 1
ATOM 781 N N . SER A 1 99 ? 0.887 8.089 -0.396 1.00 87.06 99 SER A N 1
ATOM 782 C CA . SER A 1 99 ? 0.265 9.173 -1.165 1.00 87.06 99 SER A CA 1
ATOM 783 C C . SER A 1 99 ? -1.270 9.150 -1.162 1.00 87.06 99 SER A C 1
ATOM 785 O O . SER A 1 99 ? -1.879 10.063 -1.726 1.00 87.06 99 SER A O 1
ATOM 787 N N . ALA A 1 100 ? -1.925 8.153 -0.553 1.00 82.75 100 ALA A N 1
ATOM 788 C CA . ALA A 1 100 ? -3.381 8.162 -0.435 1.00 82.75 100 ALA A CA 1
ATOM 789 C C . ALA A 1 100 ? -3.840 9.230 0.580 1.00 82.75 100 ALA A C 1
ATOM 791 O O . ALA A 1 100 ? -3.303 9.349 1.684 1.00 82.75 100 ALA A O 1
ATOM 792 N N . GLY A 1 101 ? -4.846 10.021 0.197 1.00 74.44 101 GLY A N 1
ATOM 793 C CA . GLY A 1 101 ? -5.164 11.296 0.849 1.00 74.44 101 GLY A CA 1
ATOM 794 C C . GLY A 1 101 ? -5.746 11.182 2.258 1.00 74.44 101 GLY A C 1
ATOM 795 O O . GLY A 1 101 ? -5.579 12.094 3.064 1.00 74.44 101 GLY A O 1
ATOM 796 N N . SER A 1 102 ? -6.410 10.072 2.580 1.00 74.69 102 SER A N 1
ATOM 797 C CA . SER A 1 102 ? -6.998 9.827 3.901 1.00 74.69 102 SER A CA 1
ATOM 798 C C . SER A 1 102 ? -6.538 8.502 4.501 1.00 74.69 102 SER A C 1
ATOM 800 O O . SER A 1 102 ? -6.252 7.548 3.780 1.00 74.69 102 SER A O 1
ATOM 802 N N . LEU A 1 103 ? -6.547 8.401 5.835 1.00 69.94 103 LEU A N 1
ATOM 803 C CA . LEU A 1 103 ? -6.260 7.152 6.550 1.00 69.94 103 LEU A CA 1
ATOM 804 C C . LEU A 1 103 ? -7.120 5.985 6.033 1.00 69.94 103 LEU A C 1
ATOM 806 O O . LEU A 1 103 ? -6.615 4.895 5.775 1.00 69.94 103 LEU A O 1
ATOM 810 N N . LYS A 1 104 ? -8.413 6.242 5.799 1.00 71.12 104 LYS A N 1
ATOM 811 C CA . LYS A 1 104 ? -9.353 5.262 5.240 1.00 71.12 104 LYS A CA 1
ATOM 812 C C . LYS A 1 104 ? -8.913 4.762 3.863 1.00 71.12 104 LYS A C 1
ATOM 814 O O . LYS A 1 104 ? -9.030 3.573 3.579 1.00 71.12 104 LYS A O 1
ATOM 819 N N . GLU A 1 105 ? -8.415 5.650 3.006 1.00 72.25 105 GLU A N 1
ATOM 820 C CA . GLU A 1 105 ? -7.895 5.274 1.690 1.00 72.25 105 GLU A CA 1
ATOM 821 C C . GLU A 1 105 ? -6.578 4.511 1.791 1.00 72.25 105 GLU A C 1
ATOM 823 O O . GLU A 1 105 ? -6.431 3.514 1.091 1.00 72.25 105 GLU A O 1
ATOM 828 N N . ARG A 1 106 ? -5.661 4.899 2.688 1.00 79.94 106 ARG A N 1
ATOM 829 C CA . ARG A 1 106 ? -4.406 4.160 2.915 1.00 79.94 106 ARG A CA 1
ATOM 830 C C . ARG A 1 106 ? -4.672 2.730 3.373 1.00 79.94 106 ARG A C 1
ATOM 832 O O . ARG A 1 106 ? -4.148 1.787 2.781 1.00 79.94 106 ARG A O 1
ATOM 839 N N . ILE A 1 107 ? -5.560 2.559 4.357 1.00 73.81 107 ILE A N 1
ATOM 840 C CA . ILE A 1 107 ? -5.995 1.242 4.844 1.00 73.81 107 ILE A CA 1
ATOM 841 C C . ILE A 1 107 ? -6.663 0.450 3.715 1.00 73.81 107 ILE A C 1
ATOM 843 O O . ILE A 1 107 ? -6.324 -0.711 3.494 1.00 73.81 107 ILE A O 1
ATOM 847 N N . ARG A 1 108 ? -7.574 1.072 2.955 1.00 76.50 108 ARG A N 1
ATOM 848 C CA . ARG A 1 108 ? -8.239 0.424 1.816 1.00 76.50 108 ARG A CA 1
ATOM 849 C C . ARG A 1 108 ? -7.235 -0.058 0.765 1.00 76.50 108 ARG A C 1
ATOM 851 O O . ARG A 1 108 ? -7.331 -1.204 0.337 1.00 76.50 108 ARG A O 1
ATOM 858 N N . MET A 1 109 ? -6.289 0.791 0.366 1.00 77.06 109 MET A N 1
ATOM 859 C CA . MET A 1 109 ? -5.259 0.462 -0.623 1.00 77.06 109 MET A CA 1
ATOM 860 C C . MET A 1 109 ? -4.351 -0.665 -0.120 1.00 77.06 109 MET A C 1
ATOM 862 O O . MET A 1 109 ? -4.097 -1.616 -0.855 1.00 77.06 109 MET A O 1
ATOM 866 N N . ARG A 1 110 ? -3.914 -0.611 1.146 1.00 79.00 110 ARG A N 1
ATOM 867 C CA . ARG A 1 110 ? -3.117 -1.680 1.768 1.00 79.00 110 ARG A CA 1
ATOM 868 C C . ARG A 1 110 ? -3.873 -3.010 1.782 1.00 79.00 110 ARG A C 1
ATOM 870 O O . ARG A 1 110 ? -3.308 -4.032 1.408 1.00 79.00 110 ARG A O 1
ATOM 877 N N . ASN A 1 111 ? -5.150 -3.000 2.153 1.00 72.00 1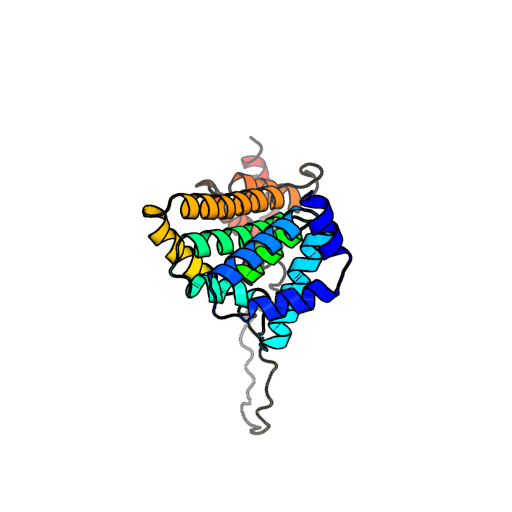11 ASN A N 1
ATOM 878 C CA . ASN A 1 111 ? -5.985 -4.203 2.173 1.00 72.00 111 ASN A CA 1
ATOM 879 C C . ASN A 1 111 ? -6.173 -4.800 0.768 1.00 72.00 111 ASN A C 1
ATOM 881 O O . ASN A 1 111 ? -6.132 -6.020 0.611 1.00 72.00 111 ASN A O 1
ATOM 885 N N . GLU A 1 112 ? -6.304 -3.954 -0.260 1.00 73.50 112 GLU A N 1
ATOM 886 C CA . GLU A 1 112 ? -6.358 -4.381 -1.665 1.00 73.50 112 GLU A CA 1
ATOM 887 C C . GLU A 1 112 ? -5.047 -5.060 -2.103 1.00 73.50 112 GLU A C 1
ATOM 889 O O . GLU A 1 112 ? -5.082 -6.113 -2.743 1.00 73.50 112 GLU A O 1
ATOM 894 N N . PHE A 1 113 ? -3.896 -4.505 -1.701 1.00 72.69 113 PHE A N 1
ATOM 895 C CA . PHE A 1 113 ? -2.569 -5.066 -1.967 1.00 72.69 113 PHE A CA 1
ATOM 896 C C . PHE A 1 113 ? -2.300 -6.383 -1.244 1.00 72.69 113 PHE A C 1
ATOM 898 O O . PHE A 1 113 ? -1.720 -7.279 -1.834 1.00 72.69 113 PHE A O 1
ATOM 905 N N . ILE A 1 114 ? -2.667 -6.494 0.030 1.00 69.00 114 ILE A N 1
ATOM 906 C CA . ILE A 1 114 ? -2.349 -7.653 0.876 1.00 69.00 114 ILE A CA 1
ATOM 907 C C . ILE A 1 114 ? -3.257 -8.852 0.556 1.00 69.00 114 ILE A C 1
ATOM 909 O O . ILE A 1 114 ? -2.958 -9.982 0.940 1.00 69.00 114 ILE A O 1
ATOM 913 N N . GLY A 1 115 ? -4.368 -8.631 -0.149 1.00 57.34 115 GLY A N 1
ATOM 914 C CA . GLY A 1 115 ? -5.333 -9.690 -0.428 1.00 57.34 115 GLY A CA 1
ATOM 915 C C . GLY A 1 115 ? -6.261 -9.987 0.739 1.00 57.34 115 GLY A C 1
ATOM 916 O O . GLY A 1 115 ? -7.154 -10.826 0.652 1.00 57.34 115 GLY A O 1
ATOM 917 N N . MET A 1 116 ? -6.088 -9.240 1.822 1.00 41.66 116 MET A N 1
ATOM 918 C CA . MET A 1 116 ? -6.936 -9.294 2.988 1.00 41.66 116 MET A CA 1
ATOM 919 C C . MET A 1 116 ? -8.150 -8.402 2.743 1.00 41.66 116 MET A C 1
ATOM 921 O O . MET A 1 116 ? -8.200 -7.256 3.183 1.00 41.66 116 MET A O 1
ATOM 925 N N . ALA A 1 117 ? -9.217 -8.989 2.202 1.00 43.34 117 ALA A N 1
ATOM 926 C CA . ALA A 1 117 ? -10.580 -8.523 2.487 1.00 43.34 117 ALA A CA 1
ATOM 927 C C . ALA A 1 117 ? -10.944 -8.645 3.995 1.00 43.34 117 ALA A C 1
ATOM 929 O O . ALA A 1 117 ? -12.091 -8.468 4.386 1.00 43.34 117 ALA A O 1
ATOM 930 N N . VAL A 1 118 ? -9.965 -8.932 4.864 1.00 39.38 118 VAL A N 1
ATOM 931 C CA . VAL A 1 118 ? -10.134 -9.429 6.231 1.00 39.38 118 VAL A CA 1
ATOM 932 C C . VAL A 1 118 ? -9.258 -8.649 7.233 1.00 39.38 118 VAL A C 1
ATOM 934 O O . VAL A 1 118 ? -8.760 -9.184 8.211 1.00 39.38 118 VAL A O 1
ATOM 937 N N . MET A 1 119 ? -9.089 -7.336 7.045 1.00 37.41 119 MET A N 1
ATOM 938 C CA . MET A 1 119 ? -8.937 -6.420 8.200 1.00 37.41 119 MET A CA 1
ATOM 939 C C . MET A 1 119 ? -10.206 -5.618 8.498 1.00 37.41 119 MET A C 1
ATOM 941 O O . MET A 1 119 ? -10.302 -4.984 9.540 1.00 37.41 119 MET A O 1
ATOM 945 N N . LEU A 1 120 ? -11.256 -5.818 7.700 1.00 40.38 120 LEU A N 1
ATOM 946 C CA . LEU A 1 120 ? -12.628 -5.750 8.194 1.00 40.38 120 LEU A CA 1
ATOM 947 C C . LEU A 1 120 ? -13.022 -7.041 8.941 1.00 40.38 120 LEU A C 1
ATOM 949 O O . LEU A 1 120 ? -14.190 -7.365 9.004 1.00 40.38 120 LEU A O 1
ATOM 953 N N . GLN A 1 121 ? -12.085 -7.792 9.530 1.00 39.25 121 GLN A N 1
ATOM 954 C CA . GLN A 1 121 ? -12.417 -8.711 10.629 1.00 39.25 121 GLN A CA 1
ATOM 955 C C . GLN A 1 121 ? -11.688 -8.383 11.928 1.00 39.25 121 GLN A C 1
ATOM 957 O O . GLN A 1 121 ? -12.201 -8.759 12.965 1.00 39.25 121 GLN A O 1
ATOM 962 N N . GLN A 1 122 ? -10.607 -7.596 11.955 1.00 40.94 122 GLN A N 1
ATOM 963 C CA . GLN A 1 122 ? -10.143 -7.052 13.245 1.00 40.94 122 GLN A CA 1
ATOM 964 C C . GLN A 1 122 ? -10.902 -5.792 13.675 1.00 40.94 122 GLN A C 1
ATOM 966 O O . GLN A 1 122 ? -10.963 -5.519 14.867 1.00 40.94 122 GLN A O 1
ATOM 971 N N . GLN A 1 123 ? -11.579 -5.100 12.749 1.00 38.84 123 GLN A N 1
ATOM 972 C CA . GLN A 1 123 ? -12.551 -4.052 13.094 1.00 38.84 123 GLN A CA 1
ATOM 973 C C . GLN A 1 123 ? -14.030 -4.478 12.989 1.00 38.84 123 GLN A C 1
ATOM 975 O O . GLN A 1 123 ? -14.848 -3.852 13.653 1.00 38.84 123 GLN A O 1
ATOM 980 N N . LEU A 1 124 ? -14.401 -5.556 12.268 1.00 41.09 124 LEU A N 1
ATOM 981 C CA . LEU A 1 124 ? -15.766 -6.132 12.366 1.00 41.09 124 LEU A CA 1
ATOM 982 C C . LEU A 1 124 ? -15.904 -7.406 13.214 1.00 41.09 124 LEU A C 1
ATOM 984 O O . LEU A 1 124 ? -17.043 -7.777 13.475 1.00 41.09 124 LEU A O 1
ATOM 988 N N . ALA A 1 125 ? -14.853 -8.032 13.760 1.00 37.72 125 ALA A N 1
ATOM 989 C CA . ALA A 1 125 ? -15.075 -9.033 14.822 1.00 37.72 125 ALA A CA 1
ATOM 990 C C . ALA A 1 125 ? -15.592 -8.396 16.124 1.00 37.72 125 ALA A C 1
ATOM 992 O O . ALA A 1 125 ? -16.134 -9.103 16.967 1.00 37.72 125 ALA A O 1
ATOM 993 N N . PHE A 1 126 ? -15.495 -7.067 16.268 1.00 40.59 126 PHE A N 1
ATOM 994 C CA . PHE A 1 126 ? -16.229 -6.336 17.305 1.00 40.59 126 PHE A CA 1
ATOM 995 C C . PHE A 1 126 ? -17.651 -5.925 16.865 1.00 40.59 126 PHE A C 1
ATOM 997 O O . PHE A 1 126 ? -18.495 -5.613 17.697 1.00 40.59 126 PHE A O 1
ATOM 1004 N N . GLY A 1 127 ? -17.946 -5.974 15.560 1.00 38.84 127 GLY A N 1
ATOM 1005 C CA . GLY A 1 127 ? -19.267 -5.697 14.982 1.00 38.84 127 GLY A CA 1
ATOM 1006 C C . GLY A 1 127 ? -20.210 -6.908 14.947 1.00 38.84 127 GLY A C 1
ATOM 1007 O O . GLY A 1 127 ? -21.423 -6.736 14.895 1.00 38.84 127 GLY A O 1
ATOM 1008 N N . THR A 1 128 ? -19.699 -8.137 15.061 1.00 36.69 128 THR A N 1
ATOM 1009 C CA . THR A 1 128 ? -20.509 -9.367 15.189 1.00 36.69 128 THR A CA 1
ATOM 1010 C C . THR A 1 128 ? -20.972 -9.666 16.621 1.00 36.69 128 THR A C 1
ATOM 1012 O O . THR A 1 128 ? -21.154 -10.822 16.986 1.00 36.69 128 THR A O 1
ATOM 1015 N N . LEU A 1 129 ? -21.209 -8.634 17.434 1.00 36.12 129 LEU A N 1
ATOM 1016 C CA . LEU A 1 129 ? -22.142 -8.733 18.565 1.00 36.12 129 LEU A CA 1
ATOM 1017 C C . LEU A 1 129 ? -23.465 -8.000 18.313 1.00 36.12 129 LEU A C 1
ATOM 1019 O O . LEU A 1 129 ? -24.302 -7.950 19.208 1.00 36.12 129 LEU A O 1
ATOM 1023 N N . VAL A 1 130 ? -23.693 -7.474 17.102 1.00 42.22 130 VAL A N 1
ATOM 1024 C CA . VAL A 1 130 ? -24.940 -6.757 16.780 1.00 42.22 130 VAL A CA 1
ATOM 1025 C C . VAL A 1 130 ? -25.819 -7.472 15.741 1.00 42.22 130 VAL A C 1
ATOM 1027 O O . VAL A 1 130 ? -26.983 -7.118 15.624 1.00 42.22 130 VAL A O 1
ATOM 1030 N N . ASP A 1 131 ? -25.364 -8.560 15.104 1.00 33.25 131 ASP A N 1
ATOM 1031 C CA . ASP A 1 131 ? -26.208 -9.366 14.192 1.00 33.25 131 ASP A CA 1
ATOM 1032 C C . ASP A 1 131 ? -26.274 -10.869 14.538 1.00 33.25 131 ASP A C 1
ATOM 1034 O O . ASP A 1 131 ? -26.394 -11.733 13.673 1.00 33.25 131 ASP A O 1
ATOM 1038 N N . CYS A 1 132 ? -26.331 -11.193 15.834 1.00 33.88 132 CYS A N 1
ATOM 1039 C CA . CYS A 1 132 ? -27.000 -12.417 16.300 1.00 33.88 132 CYS A CA 1
ATOM 1040 C C . CYS A 1 132 ? -28.502 -12.157 16.524 1.00 33.88 132 CYS A C 1
ATOM 1042 O O . CYS A 1 132 ? -29.068 -12.509 17.554 1.00 33.88 132 CYS A O 1
ATOM 1044 N N . CYS A 1 133 ? -29.172 -11.600 15.513 1.00 28.45 133 CYS A N 1
ATOM 1045 C CA . CYS A 1 133 ? -30.582 -11.888 15.246 1.00 28.45 133 CYS A CA 1
ATOM 1046 C C . CYS A 1 133 ? -30.689 -13.171 14.399 1.00 28.45 133 CYS A C 1
ATOM 1048 O O . CYS A 1 133 ? -31.405 -13.229 13.407 1.00 28.45 133 CYS A O 1
ATOM 1050 N N . ALA A 1 134 ? -29.978 -14.222 14.804 1.00 31.41 134 ALA A N 1
ATOM 1051 C CA . ALA A 1 134 ? -30.427 -15.586 14.601 1.00 31.41 134 ALA A CA 1
ATOM 1052 C C . ALA A 1 134 ? -30.748 -16.100 15.998 1.00 31.41 134 ALA A C 1
ATOM 1054 O O . AL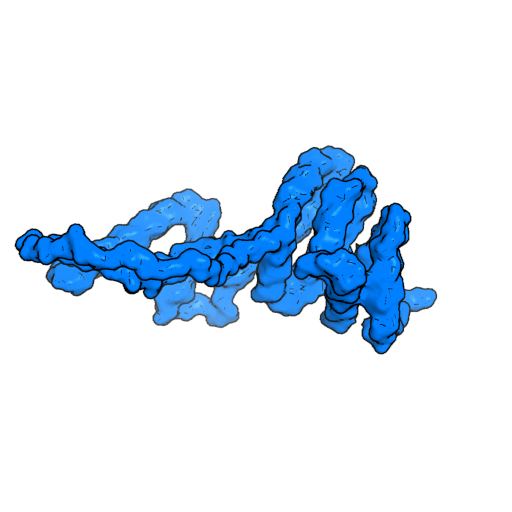A A 1 134 ? -29.861 -16.338 16.814 1.00 31.41 134 ALA A O 1
ATOM 1055 N N . SER A 1 135 ? -32.037 -16.169 16.302 1.00 28.89 135 SER A N 1
ATOM 1056 C CA . SER A 1 135 ? -32.541 -16.778 17.521 1.00 28.89 135 SER A CA 1
ATOM 1057 C C . SER A 1 135 ? -31.854 -18.130 17.768 1.00 28.89 135 SER A C 1
ATOM 1059 O O . SER A 1 135 ? -31.943 -19.002 16.906 1.00 28.89 135 SER A O 1
ATOM 1061 N N . PRO A 1 136 ? -31.315 -18.414 18.961 1.00 29.94 136 PRO A N 1
ATOM 1062 C CA . PRO A 1 136 ? -31.635 -19.662 19.609 1.00 29.94 136 PRO A CA 1
ATOM 1063 C C . PRO A 1 136 ? -33.038 -19.450 20.169 1.00 29.94 136 PRO A C 1
ATOM 1065 O O . PRO A 1 136 ? -33.236 -18.825 21.213 1.00 29.94 136 PRO A O 1
ATOM 1068 N N . GLN A 1 137 ? -34.041 -19.924 19.428 1.00 32.19 137 GLN A N 1
ATOM 1069 C CA . GLN A 1 137 ? -35.274 -20.298 20.092 1.00 32.19 137 GLN A CA 1
ATOM 1070 C C . GLN A 1 137 ? -34.880 -21.265 21.201 1.00 32.19 137 GLN A C 1
ATOM 1072 O O . GLN A 1 137 ? -34.290 -22.319 20.970 1.00 32.19 137 GLN A O 1
ATOM 1077 N N . ILE A 1 138 ? -35.183 -20.828 22.412 1.00 29.20 138 ILE A N 1
ATOM 1078 C CA . ILE A 1 138 ? -35.601 -21.659 23.523 1.00 29.20 138 ILE A CA 1
ATOM 1079 C C . ILE A 1 138 ? -36.205 -22.954 22.956 1.00 29.20 138 ILE A C 1
ATOM 1081 O O . ILE A 1 138 ? -37.273 -22.919 22.342 1.00 29.20 138 ILE A O 1
ATOM 1085 N N . MET A 1 139 ? -35.533 -24.090 23.155 1.00 28.09 139 MET A N 1
ATOM 1086 C CA . MET A 1 139 ? -36.214 -25.378 23.095 1.00 28.09 139 MET A CA 1
ATOM 1087 C C . MET A 1 139 ? -37.187 -25.420 24.273 1.00 28.09 139 MET A C 1
ATOM 1089 O O . MET A 1 139 ? -36.836 -25.815 25.382 1.00 28.09 139 MET A O 1
ATOM 1093 N N . VAL A 1 140 ? -38.409 -24.950 24.033 1.00 31.44 140 VAL A N 1
ATOM 1094 C CA . VAL A 1 140 ? -39.572 -25.323 24.831 1.00 31.44 140 VAL A CA 1
ATOM 1095 C C . VAL A 1 140 ? -40.139 -26.576 24.179 1.00 31.44 140 VAL A C 1
ATOM 1097 O O . VAL A 1 140 ? -40.620 -26.499 23.058 1.00 31.44 140 VAL A O 1
ATOM 1100 N N . ASN A 1 141 ? -40.029 -27.690 24.900 1.00 31.53 141 ASN A N 1
ATOM 1101 C CA . ASN A 1 141 ? -40.821 -28.921 24.838 1.00 31.53 141 ASN A CA 1
ATOM 1102 C C . ASN A 1 141 ? -41.370 -29.411 23.487 1.00 31.53 141 ASN A C 1
ATOM 1104 O O . ASN A 1 141 ? -42.194 -28.770 22.842 1.00 31.53 141 ASN A O 1
ATOM 1108 N N . ASP A 1 142 ? -41.040 -30.673 23.215 1.00 30.22 142 ASP A N 1
ATOM 1109 C CA . ASP A 1 142 ? -41.810 -31.646 22.440 1.00 30.22 142 ASP A CA 1
ATOM 1110 C C . ASP A 1 142 ? -43.304 -31.299 22.263 1.00 30.22 142 ASP A C 1
ATOM 1112 O O . ASP A 1 142 ? -44.130 -31.513 23.154 1.00 30.22 142 ASP A O 1
ATOM 1116 N N . VAL A 1 143 ? -43.663 -30.853 21.058 1.00 31.22 143 VAL A N 1
ATOM 1117 C CA . VAL A 1 143 ? -44.965 -31.139 20.447 1.00 31.22 143 VAL A CA 1
ATOM 1118 C C . VAL A 1 143 ? -44.689 -31.678 19.049 1.00 31.22 143 VAL A C 1
ATOM 1120 O O . VAL A 1 143 ? -44.259 -30.972 18.143 1.00 31.22 143 VAL A O 1
ATOM 1123 N N . PHE A 1 144 ? -44.893 -32.981 18.937 1.00 26.42 144 PHE A N 1
ATOM 1124 C CA . PHE A 1 144 ? -44.759 -33.817 17.754 1.00 26.42 144 PHE A CA 1
ATOM 1125 C C . PHE A 1 144 ? -45.898 -33.540 16.751 1.00 26.42 144 PHE A C 1
ATOM 1127 O O . PHE A 1 144 ? -47.048 -33.468 17.178 1.00 26.42 144 PHE A O 1
ATOM 1134 N N . PHE A 1 145 ? -45.589 -33.433 15.453 1.00 26.19 145 PHE A N 1
ATOM 1135 C CA . PHE A 1 145 ? -46.478 -33.644 14.286 1.00 26.19 145 PHE A CA 1
ATOM 1136 C C . PHE A 1 145 ? -45.551 -33.664 13.047 1.00 26.19 145 PHE A C 1
ATOM 1138 O O . PHE A 1 145 ? -44.976 -32.638 12.700 1.00 26.19 145 PHE A O 1
ATOM 1145 N N . ASP A 1 146 ? -45.050 -34.814 12.592 1.00 27.30 146 ASP A N 1
ATOM 1146 C CA . ASP A 1 146 ? -45.694 -35.801 11.702 1.00 27.30 146 ASP A CA 1
ATOM 1147 C C . ASP A 1 146 ? -46.171 -35.191 10.369 1.00 27.30 146 ASP A C 1
ATOM 1149 O O . ASP A 1 146 ? -47.273 -34.661 10.287 1.00 27.30 146 ASP A O 1
ATOM 1153 N N . ASP A 1 147 ? -45.275 -35.149 9.374 1.00 24.23 147 ASP A N 1
ATOM 1154 C CA . ASP A 1 147 ? -45.446 -35.794 8.058 1.00 24.23 147 ASP A CA 1
ATOM 1155 C C . ASP A 1 147 ? -44.264 -35.429 7.139 1.00 24.23 147 ASP A C 1
ATOM 1157 O O . ASP A 1 147 ? -44.116 -34.301 6.668 1.00 24.23 147 ASP A O 1
ATOM 1161 N N . ALA A 1 148 ? -43.393 -36.406 6.882 1.00 35.53 148 ALA A N 1
ATOM 1162 C CA . ALA A 1 148 ? -42.357 -36.338 5.860 1.00 35.53 148 ALA A CA 1
ATOM 1163 C C . ALA A 1 148 ? -42.794 -37.200 4.672 1.00 35.53 148 ALA A C 1
ATOM 1165 O O . ALA A 1 148 ? -42.412 -38.364 4.566 1.00 35.53 148 ALA A O 1
ATOM 1166 N N . SER A 1 149 ? -43.595 -36.637 3.771 1.00 34.50 149 SER A N 1
ATOM 1167 C CA . SER A 1 149 ? -43.742 -37.157 2.411 1.00 34.50 149 SER A CA 1
ATOM 1168 C C . SER A 1 149 ? -44.285 -36.069 1.483 1.00 34.50 149 SER A C 1
ATOM 1170 O O . SER A 1 149 ? -45.144 -35.302 1.893 1.00 34.50 149 SER A O 1
ATOM 1172 N N . GLU A 1 150 ? -43.763 -36.042 0.249 1.00 32.66 150 GLU A N 1
ATOM 1173 C CA . GLU A 1 150 ? -44.014 -35.068 -0.835 1.00 32.66 150 GLU A CA 1
ATOM 1174 C C . GLU A 1 150 ? -43.214 -33.752 -0.679 1.00 32.66 150 GLU A C 1
ATOM 1176 O O . GLU A 1 150 ? -43.308 -33.062 0.319 1.00 32.66 150 GLU A O 1
ATOM 1181 N N . LEU A 1 151 ? -42.339 -33.311 -1.585 1.00 30.86 151 LEU A N 1
ATOM 1182 C CA . LEU A 1 151 ? -42.275 -33.502 -3.025 1.00 30.86 151 LEU A CA 1
ATOM 1183 C C . LEU A 1 151 ? -40.808 -33.375 -3.478 1.00 30.86 151 LEU A C 1
ATOM 1185 O O . LEU A 1 151 ? -40.136 -32.371 -3.251 1.00 30.86 151 LEU A O 1
ATOM 1189 N N . SER A 1 152 ? -40.329 -34.407 -4.161 1.00 34.00 152 SER A N 1
ATOM 1190 C CA . SER A 1 152 ? -39.227 -34.316 -5.111 1.00 34.00 152 SER A CA 1
ATOM 1191 C C . SER A 1 152 ? -39.540 -33.300 -6.215 1.00 34.00 152 SER A C 1
ATOM 1193 O O . SER A 1 152 ? -40.693 -33.197 -6.632 1.00 34.00 152 SER A O 1
ATOM 1195 N N . SER A 1 153 ? -38.481 -32.709 -6.774 1.00 38.12 153 SER A N 1
ATOM 1196 C CA . SER A 1 153 ? -38.415 -31.825 -7.950 1.00 38.12 153 SER A CA 1
ATOM 1197 C C . SER A 1 153 ? -38.603 -30.332 -7.672 1.00 38.12 153 SER A C 1
ATOM 1199 O O . SER A 1 153 ? -39.697 -29.876 -7.362 1.00 38.12 153 SER A O 1
ATOM 1201 N N . LEU A 1 154 ? -37.517 -29.565 -7.829 1.00 30.11 154 LEU A N 1
ATOM 1202 C CA . LEU A 1 154 ? -37.336 -28.627 -8.945 1.00 30.11 154 LEU A CA 1
ATOM 1203 C C . LEU A 1 154 ? -35.955 -27.941 -8.858 1.00 30.11 154 LEU A C 1
ATOM 1205 O O . LEU A 1 154 ? -35.642 -27.286 -7.874 1.00 30.11 154 LEU A O 1
ATOM 1209 N N . ASP A 1 155 ? -35.181 -28.154 -9.924 1.00 29.09 155 ASP A N 1
ATOM 1210 C CA . ASP A 1 155 ? -34.102 -27.344 -10.512 1.00 29.09 155 ASP A CA 1
ATOM 1211 C C . ASP A 1 155 ? -32.977 -26.761 -9.630 1.00 29.09 155 ASP A C 1
ATOM 1213 O O . ASP A 1 155 ? -33.156 -25.820 -8.858 1.00 29.09 155 ASP A O 1
ATOM 1217 N N . GLU A 1 156 ? -31.756 -27.253 -9.874 1.00 39.09 156 GLU A N 1
ATOM 1218 C CA . GLU A 1 156 ? -30.509 -26.581 -9.506 1.00 39.09 156 GLU A CA 1
ATOM 1219 C C . GLU A 1 156 ? -30.348 -25.297 -10.337 1.00 39.09 156 GLU A C 1
ATOM 1221 O O . GLU A 1 156 ? -29.767 -25.288 -11.421 1.00 39.09 156 GLU A O 1
ATOM 1226 N N . GLY A 1 157 ? -30.890 -24.193 -9.827 1.00 31.22 157 GLY A N 1
ATOM 1227 C CA . GLY A 1 157 ? -30.579 -22.846 -10.291 1.00 31.22 157 GLY A CA 1
ATOM 1228 C C . GLY A 1 157 ? -29.437 -22.253 -9.471 1.00 31.22 157 GLY A C 1
ATOM 1229 O O . GLY A 1 157 ? -29.597 -22.038 -8.271 1.00 31.22 157 GLY A O 1
ATOM 1230 N N . GLU A 1 158 ? -28.304 -21.990 -10.128 1.00 35.62 158 GLU A N 1
ATOM 1231 C CA . GLU A 1 158 ? -27.145 -21.233 -9.632 1.00 35.62 158 GLU A CA 1
ATOM 1232 C C . GLU A 1 158 ? -27.538 -20.100 -8.665 1.00 35.62 158 GLU A C 1
ATOM 1234 O O . GLU A 1 158 ? -28.055 -19.053 -9.061 1.00 35.62 158 GLU A O 1
ATOM 1239 N N . GLY A 1 159 ? -27.243 -20.299 -7.378 1.00 27.77 159 GLY A N 1
ATOM 1240 C CA . GLY A 1 159 ? -27.197 -19.215 -6.404 1.00 27.77 159 GLY A CA 1
ATOM 1241 C C . GLY A 1 1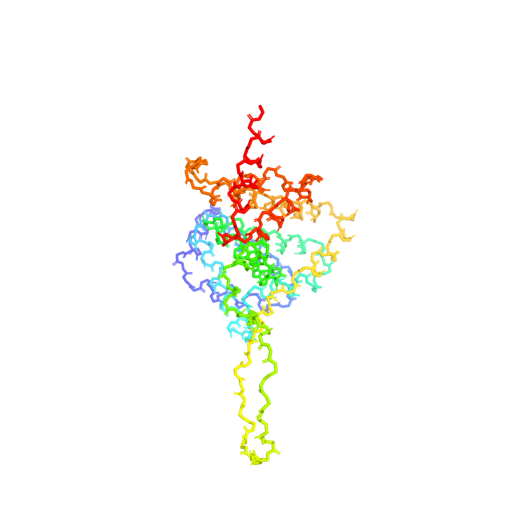59 ? -26.029 -18.270 -6.716 1.00 27.77 159 GLY A C 1
ATOM 1242 O O . GLY A 1 159 ? -25.018 -18.703 -7.278 1.00 27.77 159 GLY A O 1
ATOM 1243 N N . PRO A 1 160 ? -26.129 -16.974 -6.367 1.00 32.03 160 PRO A N 1
ATOM 1244 C CA . PRO A 1 160 ? -25.071 -16.019 -6.642 1.00 32.03 160 PRO A CA 1
ATOM 1245 C C . PRO A 1 160 ? -23.840 -16.448 -5.850 1.00 32.03 160 PRO A C 1
ATOM 1247 O O . PRO A 1 160 ? -23.836 -16.386 -4.624 1.00 32.03 160 PRO A O 1
ATOM 1250 N N . THR A 1 161 ? -22.798 -16.899 -6.552 1.00 30.69 161 THR A N 1
ATOM 1251 C CA . THR A 1 161 ? -21.495 -17.145 -5.941 1.00 30.69 161 THR A CA 1
ATOM 1252 C C . THR A 1 161 ? -21.075 -15.860 -5.252 1.00 30.69 161 THR A C 1
ATOM 1254 O O . THR A 1 161 ? -20.757 -14.863 -5.912 1.00 30.69 161 THR A O 1
ATOM 1257 N N . GLU A 1 162 ? -21.112 -15.889 -3.930 1.00 35.59 162 GLU A N 1
ATOM 1258 C CA . GLU A 1 162 ? -20.447 -14.960 -3.045 1.00 35.59 162 GLU A CA 1
ATOM 1259 C C . GLU A 1 162 ? -18.968 -14.986 -3.450 1.00 35.59 162 GLU A C 1
ATOM 1261 O O . GLU A 1 162 ? -18.194 -15.872 -3.088 1.00 35.59 162 GLU A O 1
ATOM 1266 N N . LYS A 1 163 ? -18.601 -14.097 -4.381 1.00 33.19 163 LYS A N 1
ATOM 1267 C CA . LYS A 1 163 ? -17.236 -13.981 -4.880 1.00 33.19 163 LYS A CA 1
ATOM 1268 C C . LYS A 1 163 ? -16.412 -13.474 -3.713 1.00 33.19 163 LYS A C 1
ATOM 1270 O O . LYS A 1 163 ? -16.371 -12.268 -3.478 1.00 33.19 163 LYS A O 1
ATOM 1275 N N . TYR A 1 164 ? -15.742 -14.389 -3.018 1.00 35.19 164 TYR A N 1
ATOM 1276 C CA . TYR A 1 164 ? -14.546 -14.067 -2.259 1.00 35.19 164 TYR A CA 1
ATOM 1277 C C . TYR A 1 164 ? -13.689 -13.174 -3.154 1.00 35.19 164 TYR A C 1
ATOM 1279 O O . TYR A 1 164 ? -13.223 -13.586 -4.220 1.00 35.19 164 TYR A O 1
ATOM 1287 N N . VAL A 1 165 ? -13.583 -11.901 -2.781 1.00 43.28 165 VAL A N 1
ATOM 1288 C CA . VAL A 1 165 ? -12.695 -10.963 -3.453 1.00 43.28 165 VAL A CA 1
ATOM 1289 C C . VAL A 1 165 ? -11.297 -11.385 -3.024 1.00 43.28 165 VAL A C 1
ATOM 1291 O O . VAL A 1 165 ? -10.784 -10.904 -2.019 1.00 43.28 165 VAL A O 1
ATOM 1294 N N . GLU A 1 166 ? -10.719 -12.358 -3.733 1.00 51.50 166 GLU A N 1
ATOM 1295 C CA . GLU A 1 166 ? -9.290 -12.660 -3.675 1.00 51.50 166 GLU A CA 1
ATOM 1296 C C . GLU A 1 166 ? -8.580 -11.353 -4.012 1.00 51.50 166 GLU A C 1
ATOM 1298 O O . GLU A 1 166 ? -8.540 -10.960 -5.180 1.00 51.50 166 GLU A O 1
ATOM 1303 N N . GLY A 1 167 ? -8.127 -10.602 -3.010 1.00 55.31 167 GLY A N 1
ATOM 1304 C CA . GLY A 1 167 ? -7.302 -9.441 -3.300 1.00 55.31 167 GLY A CA 1
ATOM 1305 C C . GLY A 1 167 ? -5.905 -9.902 -3.729 1.00 55.31 167 GLY A C 1
ATOM 1306 O O . GLY A 1 167 ? -5.666 -11.072 -4.032 1.00 55.31 167 GLY A O 1
ATOM 1307 N N . LEU A 1 168 ? -4.960 -8.977 -3.803 1.00 61.00 168 LEU A N 1
ATOM 1308 C CA . LEU A 1 168 ? -3.664 -9.283 -4.394 1.00 61.00 168 LEU A CA 1
ATOM 1309 C C . LEU A 1 168 ? -2.819 -10.150 -3.448 1.00 61.00 168 LEU A C 1
ATOM 1311 O O . LEU A 1 168 ? -2.692 -9.860 -2.266 1.00 61.00 168 LEU A O 1
ATOM 1315 N N . ASN A 1 169 ? -2.225 -11.232 -3.951 1.00 71.69 169 ASN A N 1
ATOM 1316 C CA . ASN A 1 169 ? -1.394 -12.142 -3.152 1.00 71.69 169 ASN A CA 1
ATOM 1317 C C . ASN A 1 169 ? -0.003 -11.539 -2.862 1.00 71.69 169 ASN A C 1
ATOM 1319 O O . ASN A 1 169 ? 1.019 -12.118 -3.224 1.00 71.69 169 ASN A O 1
ATOM 1323 N N . LEU A 1 170 ? 0.062 -10.363 -2.226 1.00 77.56 170 LEU A N 1
ATOM 1324 C CA . LEU A 1 170 ? 1.324 -9.689 -1.902 1.00 77.56 170 LEU A CA 1
ATOM 1325 C C . LEU A 1 170 ? 2.004 -10.276 -0.655 1.00 77.56 170 LEU A C 1
ATOM 1327 O O . LEU A 1 170 ? 3.230 -10.246 -0.577 1.00 77.56 170 LEU A O 1
ATOM 1331 N N . ILE A 1 171 ? 1.255 -10.857 0.296 1.00 76.62 171 ILE A N 1
ATOM 1332 C CA . ILE A 1 171 ? 1.833 -11.448 1.524 1.00 76.62 171 ILE A CA 1
ATOM 1333 C C . ILE A 1 171 ? 2.940 -12.472 1.213 1.00 76.62 171 ILE A C 1
ATOM 1335 O O . ILE A 1 171 ? 4.031 -12.347 1.778 1.00 76.62 171 ILE A O 1
ATOM 1339 N N . PRO A 1 172 ? 2.725 -13.478 0.338 1.00 75.06 172 PRO A N 1
ATOM 1340 C CA . PRO A 1 172 ? 3.778 -14.434 -0.000 1.00 75.06 172 PRO A CA 1
ATOM 1341 C C . PRO A 1 172 ? 5.027 -13.758 -0.573 1.00 75.06 172 PRO A C 1
ATOM 1343 O O . PRO A 1 172 ? 6.145 -14.137 -0.223 1.00 75.06 172 PRO A O 1
ATOM 1346 N N . VAL A 1 173 ? 4.841 -12.722 -1.394 1.00 78.56 173 VAL A N 1
ATOM 1347 C CA . VAL A 1 173 ? 5.938 -11.979 -2.021 1.00 78.56 173 VAL A CA 1
ATOM 1348 C C . VAL A 1 173 ? 6.733 -11.191 -0.975 1.00 78.56 173 VAL A C 1
ATOM 1350 O O . VAL A 1 173 ? 7.958 -11.298 -0.939 1.00 78.56 173 VAL A O 1
ATOM 1353 N N . LEU A 1 174 ? 6.067 -10.491 -0.049 1.00 79.56 174 LEU A N 1
ATOM 1354 C CA . LEU A 1 174 ? 6.730 -9.799 1.068 1.00 79.56 174 LEU A CA 1
ATOM 1355 C C . LEU A 1 174 ? 7.495 -10.773 1.967 1.00 79.56 174 LEU A C 1
ATOM 1357 O O . LEU A 1 174 ? 8.618 -10.486 2.376 1.00 79.56 174 LEU A O 1
ATOM 1361 N N . ASN A 1 175 ? 6.936 -11.954 2.235 1.00 80.75 175 ASN A N 1
ATOM 1362 C CA . ASN A 1 175 ? 7.620 -12.983 3.017 1.00 80.75 175 ASN A CA 1
ATOM 1363 C C . ASN A 1 175 ? 8.878 -13.509 2.314 1.00 80.75 175 ASN A C 1
ATOM 1365 O O . ASN A 1 175 ? 9.881 -13.771 2.978 1.00 80.75 175 ASN A O 1
ATOM 1369 N N . ASN A 1 176 ? 8.856 -13.643 0.986 1.00 81.81 176 ASN A N 1
ATOM 1370 C CA . ASN A 1 176 ? 10.049 -13.994 0.218 1.00 81.81 176 ASN A CA 1
ATOM 1371 C C . ASN A 1 176 ? 11.103 -12.876 0.294 1.00 81.81 176 ASN A C 1
ATOM 1373 O O . ASN A 1 176 ? 12.262 -13.163 0.589 1.00 81.81 176 ASN A O 1
ATOM 1377 N N . LEU A 1 177 ? 10.700 -11.611 0.137 1.00 80.69 177 LEU A N 1
ATOM 1378 C CA . LEU A 1 177 ? 11.604 -10.460 0.253 1.00 80.69 177 LEU A CA 1
ATOM 1379 C C . LEU A 1 177 ? 12.211 -10.323 1.653 1.00 80.69 177 LEU A C 1
ATOM 1381 O O . LEU A 1 177 ? 13.402 -10.046 1.769 1.00 80.69 177 LEU A O 1
ATOM 1385 N N . ARG A 1 178 ? 11.445 -10.601 2.716 1.00 82.94 178 ARG A N 1
ATOM 1386 C CA . ARG A 1 178 ? 11.943 -10.637 4.104 1.00 82.94 178 ARG A CA 1
ATOM 1387 C C . ARG A 1 178 ? 13.075 -11.649 4.294 1.00 82.94 178 ARG A C 1
ATOM 1389 O O . ARG A 1 178 ? 14.002 -11.381 5.050 1.00 82.94 178 ARG A O 1
ATOM 1396 N N . ARG A 1 179 ? 13.056 -12.786 3.584 1.00 81.19 179 ARG A N 1
ATOM 1397 C CA . ARG A 1 179 ? 14.177 -13.750 3.606 1.00 81.19 179 ARG A CA 1
ATOM 1398 C C . ARG A 1 179 ? 15.410 -13.213 2.876 1.00 81.19 179 ARG A C 1
ATOM 1400 O O . ARG A 1 179 ? 16.531 -13.497 3.284 1.00 81.19 179 ARG A O 1
ATOM 1407 N N . THR A 1 180 ? 15.211 -12.436 1.815 1.00 75.88 180 THR A N 1
ATOM 1408 C CA . THR A 1 180 ? 16.293 -11.807 1.039 1.00 75.88 180 THR A CA 1
ATOM 1409 C C . THR A 1 180 ? 16.846 -10.547 1.715 1.00 75.88 180 THR A C 1
ATOM 1411 O O . THR A 1 180 ? 17.996 -10.180 1.468 1.00 75.88 180 THR A O 1
ATOM 1414 N N . ALA A 1 181 ? 16.092 -9.925 2.625 1.00 79.06 181 ALA A N 1
ATOM 1415 C CA . ALA A 1 181 ? 16.470 -8.707 3.344 1.00 79.06 181 ALA A CA 1
ATOM 1416 C C . ALA A 1 181 ? 17.793 -8.838 4.124 1.00 79.06 181 ALA A C 1
ATOM 1418 O O . ALA A 1 181 ? 18.536 -7.867 4.228 1.00 79.06 181 ALA A O 1
ATOM 1419 N N . SER A 1 182 ? 18.166 -10.043 4.579 1.00 76.50 182 SER A N 1
ATOM 1420 C CA . SER A 1 182 ? 19.477 -10.288 5.209 1.00 76.50 182 SER A CA 1
ATOM 1421 C C . SER A 1 182 ? 20.669 -10.022 4.278 1.00 76.50 182 SER A C 1
ATOM 1423 O O . SER A 1 182 ? 21.779 -9.802 4.754 1.00 76.50 182 SER A O 1
ATOM 1425 N N . SER A 1 183 ? 20.455 -10.060 2.961 1.00 79.38 183 SER A N 1
ATOM 1426 C CA . SER A 1 183 ? 21.483 -9.828 1.937 1.00 79.38 183 SER A CA 1
ATOM 1427 C C . SER A 1 183 ? 21.426 -8.434 1.299 1.00 79.38 183 SER A C 1
ATOM 1429 O O . SER A 1 183 ? 22.373 -8.045 0.620 1.00 79.38 183 SER A O 1
ATOM 1431 N N . ALA A 1 184 ? 20.343 -7.682 1.517 1.00 84.06 184 ALA A N 1
ATOM 1432 C CA . ALA A 1 184 ? 20.089 -6.392 0.882 1.00 84.06 184 ALA A CA 1
ATOM 1433 C C . ALA A 1 184 ? 19.442 -5.420 1.890 1.00 84.06 184 ALA A C 1
ATOM 1435 O O . ALA A 1 184 ? 18.224 -5.478 2.087 1.00 84.06 184 ALA A O 1
ATOM 1436 N N . PRO A 1 185 ? 20.223 -4.520 2.519 1.00 86.00 185 PRO A N 1
ATOM 1437 C CA . PRO A 1 185 ? 19.716 -3.634 3.568 1.00 86.00 185 PRO A CA 1
ATOM 1438 C C . PRO A 1 185 ? 18.633 -2.682 3.054 1.00 86.00 185 PRO A C 1
ATOM 1440 O O . PRO A 1 185 ? 17.673 -2.421 3.764 1.00 86.00 185 PRO A O 1
ATOM 1443 N N . ASP A 1 186 ? 18.712 -2.241 1.799 1.00 86.12 186 ASP A N 1
ATOM 1444 C CA . ASP A 1 186 ? 17.715 -1.334 1.221 1.00 86.12 186 ASP A CA 1
ATOM 1445 C C . ASP A 1 186 ? 16.328 -1.987 1.072 1.00 86.12 186 ASP A C 1
ATOM 1447 O O . ASP A 1 186 ? 15.310 -1.307 1.191 1.00 86.12 186 ASP A O 1
ATOM 1451 N N . ILE A 1 187 ? 16.265 -3.313 0.860 1.00 85.94 187 ILE A N 1
ATOM 1452 C CA . ILE A 1 187 ? 14.996 -4.061 0.904 1.00 85.94 187 ILE A CA 1
ATOM 1453 C C . ILE A 1 187 ? 14.455 -4.068 2.335 1.00 85.94 187 ILE A C 1
ATOM 1455 O O . ILE A 1 187 ? 13.258 -3.865 2.526 1.00 85.94 187 ILE A O 1
ATOM 1459 N N . ALA A 1 188 ? 15.325 -4.278 3.329 1.00 84.44 188 ALA A N 1
ATOM 1460 C CA . ALA A 1 188 ? 14.935 -4.246 4.736 1.00 84.44 188 ALA A CA 1
ATOM 1461 C C . ALA A 1 188 ? 14.346 -2.879 5.110 1.00 84.44 188 ALA A C 1
ATOM 1463 O O . ALA A 1 188 ? 13.245 -2.836 5.646 1.00 84.44 188 ALA A O 1
ATOM 1464 N N . SER A 1 189 ? 15.002 -1.783 4.719 1.00 88.06 189 SER A N 1
ATOM 1465 C CA . SER A 1 189 ? 14.510 -0.424 4.965 1.00 88.06 189 SER A CA 1
ATOM 1466 C C . SER A 1 189 ? 13.148 -0.167 4.313 1.00 88.06 189 SER A C 1
ATOM 1468 O O . SER A 1 189 ? 12.278 0.454 4.908 1.00 88.06 189 SER A O 1
ATOM 1470 N N . GLN A 1 190 ? 12.917 -0.648 3.086 1.00 86.44 190 GLN A N 1
ATOM 1471 C CA . GLN A 1 190 ? 11.609 -0.485 2.436 1.00 86.44 190 GLN A CA 1
ATOM 1472 C C . GLN A 1 190 ? 10.504 -1.330 3.093 1.00 86.44 190 GLN A C 1
ATOM 1474 O O . GLN A 1 190 ? 9.348 -0.909 3.109 1.00 86.44 190 GLN A O 1
ATOM 1479 N N . LEU A 1 191 ? 10.840 -2.506 3.629 1.00 83.94 191 LEU A N 1
ATOM 1480 C CA . LEU A 1 191 ? 9.908 -3.323 4.412 1.00 83.94 191 LEU A CA 1
ATOM 1481 C C . LEU A 1 191 ? 9.603 -2.676 5.768 1.00 83.94 191 LEU A C 1
ATOM 1483 O O . LEU A 1 191 ? 8.451 -2.674 6.181 1.00 83.94 191 LEU A O 1
ATOM 1487 N N . GLU A 1 192 ? 10.605 -2.080 6.413 1.00 83.75 192 GLU A N 1
ATOM 1488 C CA . GLU A 1 192 ? 10.442 -1.312 7.649 1.00 83.75 192 GLU A CA 1
ATOM 1489 C C . GLU A 1 192 ? 9.494 -0.129 7.431 1.00 83.75 192 GLU A C 1
ATOM 1491 O O . GLU A 1 192 ? 8.509 -0.015 8.146 1.00 83.75 192 GLU A O 1
ATOM 1496 N N . VAL A 1 193 ? 9.674 0.655 6.360 1.00 85.25 193 VAL A N 1
ATOM 1497 C CA . VAL A 1 193 ? 8.736 1.736 5.992 1.00 85.25 193 VAL A CA 1
ATOM 1498 C C . VAL A 1 193 ? 7.305 1.217 5.809 1.00 85.25 193 VAL A C 1
ATOM 1500 O O . VAL A 1 193 ? 6.346 1.879 6.206 1.00 85.25 193 VAL A O 1
ATOM 1503 N N . PHE A 1 194 ? 7.138 0.039 5.201 1.00 80.19 194 PHE A N 1
ATOM 1504 C CA . PHE A 1 194 ? 5.818 -0.563 5.014 1.00 80.19 194 PHE A CA 1
ATOM 1505 C C . PHE A 1 194 ? 5.170 -0.944 6.356 1.00 80.19 194 PHE A C 1
ATOM 1507 O O . PHE A 1 194 ? 3.993 -0.639 6.577 1.00 80.19 194 PHE A O 1
ATOM 1514 N N . ASP A 1 195 ? 5.940 -1.593 7.233 1.00 77.38 195 ASP A N 1
ATOM 1515 C CA . ASP A 1 195 ? 5.497 -2.083 8.540 1.00 77.38 195 ASP A CA 1
ATOM 1516 C C . ASP A 1 195 ? 5.228 -0.910 9.512 1.00 77.38 195 ASP A C 1
ATOM 1518 O O . ASP A 1 195 ? 4.151 -0.839 10.107 1.00 77.38 195 ASP A O 1
ATOM 1522 N N . GLU A 1 196 ? 6.122 0.080 9.587 1.00 78.00 196 GLU A N 1
ATOM 1523 C CA . GLU A 1 196 ? 5.947 1.303 10.387 1.00 78.00 196 GLU A CA 1
ATOM 1524 C C . GLU A 1 196 ? 4.714 2.097 9.943 1.00 78.00 196 GLU A C 1
ATOM 1526 O O . GLU A 1 196 ? 3.906 2.523 10.768 1.00 78.00 196 GLU A O 1
ATOM 1531 N N . GLN A 1 197 ? 4.501 2.262 8.632 1.00 81.38 197 GLN A N 1
ATOM 1532 C CA . GLN A 1 197 ? 3.321 2.969 8.133 1.00 81.38 197 GLN A CA 1
ATOM 1533 C C . GLN A 1 197 ? 2.026 2.229 8.491 1.00 81.38 197 GLN A C 1
ATOM 1535 O O . GLN A 1 197 ? 0.993 2.866 8.715 1.00 81.38 197 GLN A O 1
ATOM 1540 N N . GLN A 1 198 ? 2.053 0.893 8.534 1.00 79.88 198 GLN A N 1
ATOM 1541 C CA . GLN A 1 198 ? 0.916 0.101 8.993 1.00 79.88 198 GLN A CA 1
ATOM 1542 C C . GLN A 1 198 ? 0.645 0.328 10.483 1.00 79.88 198 GLN A C 1
ATOM 1544 O O . GLN A 1 198 ? -0.512 0.525 10.856 1.00 79.88 198 GLN A O 1
ATOM 1549 N N . GLU A 1 199 ? 1.683 0.338 11.316 1.00 70.50 199 GLU A N 1
ATOM 1550 C CA . GLU A 1 199 ? 1.565 0.590 12.754 1.00 70.50 199 GLU A CA 1
ATOM 1551 C C . GLU A 1 199 ? 1.077 2.017 13.050 1.00 70.50 199 GLU A C 1
ATOM 1553 O O . GLU A 1 199 ? 0.181 2.215 13.877 1.00 70.50 199 GLU A O 1
ATOM 1558 N N . CYS A 1 200 ? 1.579 3.015 12.317 1.00 73.88 200 CYS A N 1
ATOM 1559 C CA . CYS A 1 200 ? 1.091 4.390 12.390 1.00 73.88 200 CYS A CA 1
ATOM 1560 C C . CYS A 1 200 ? -0.383 4.495 11.984 1.00 73.88 200 CYS A C 1
ATOM 1562 O O . CYS A 1 200 ? -1.159 5.154 12.674 1.00 73.88 200 CYS A O 1
ATOM 1564 N N . ASP A 1 201 ? -0.788 3.850 10.887 1.00 70.62 201 ASP A N 1
ATOM 1565 C CA . ASP A 1 201 ? -2.182 3.864 10.436 1.00 70.62 201 ASP A CA 1
ATOM 1566 C C . ASP A 1 201 ? -3.112 3.162 11.438 1.00 70.62 201 ASP A C 1
ATOM 1568 O O . ASP A 1 201 ? -4.218 3.641 11.690 1.00 70.62 201 ASP A O 1
ATOM 1572 N N . LEU A 1 202 ? -2.666 2.058 12.047 1.00 66.88 202 LEU A N 1
ATOM 1573 C CA . LEU A 1 202 ? -3.408 1.365 13.100 1.00 66.88 202 LEU A CA 1
ATOM 1574 C C . LEU A 1 202 ? -3.579 2.270 14.324 1.00 66.88 202 LEU A C 1
ATOM 1576 O O . LEU A 1 202 ? -4.692 2.440 14.817 1.00 66.88 202 LEU A O 1
ATOM 1580 N N . SER A 1 203 ? -2.494 2.909 14.757 1.00 65.25 203 SER A N 1
ATOM 1581 C CA . SER A 1 203 ? -2.500 3.843 15.883 1.00 65.25 203 SER A CA 1
ATOM 1582 C C . SER A 1 203 ? -3.424 5.035 15.623 1.00 65.25 203 SER A C 1
ATOM 1584 O O . SER A 1 203 ? -4.213 5.397 16.488 1.00 65.25 203 SER A O 1
ATOM 1586 N N . GLN A 1 204 ? -3.391 5.615 14.417 1.00 65.62 204 GLN A N 1
ATOM 1587 C CA . GLN A 1 204 ? -4.293 6.703 14.019 1.00 65.62 204 GLN A CA 1
ATOM 1588 C C . GLN A 1 204 ? -5.750 6.245 13.919 1.00 65.62 204 GLN A C 1
ATOM 1590 O O . GLN A 1 204 ? -6.648 7.005 14.259 1.00 65.62 204 GLN A O 1
ATOM 1595 N N . SER A 1 205 ? -6.006 5.009 13.479 1.00 64.12 205 SER A N 1
ATOM 1596 C CA . SER A 1 205 ? -7.369 4.469 13.408 1.00 64.12 205 SER A CA 1
ATOM 1597 C C . SER A 1 205 ? -7.988 4.258 14.787 1.00 64.12 205 SER A C 1
ATOM 1599 O O . SER A 1 205 ? -9.210 4.193 14.891 1.00 64.12 205 SER A O 1
ATOM 1601 N N . LEU A 1 206 ? -7.152 4.104 15.810 1.00 58.72 206 LEU A N 1
ATOM 1602 C CA . LEU A 1 206 ? -7.551 3.961 17.203 1.00 58.72 206 LEU A CA 1
ATOM 1603 C C . LEU A 1 206 ? -7.663 5.319 17.923 1.00 58.72 206 LEU A C 1
ATOM 1605 O 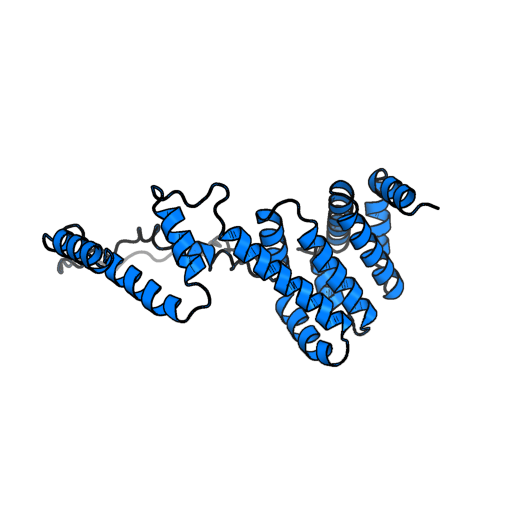O . LEU A 1 206 ? -8.150 5.371 19.049 1.00 58.72 206 LEU A O 1
ATOM 1609 N N . GLN A 1 207 ? -7.237 6.420 17.290 1.00 55.44 207 GLN A N 1
ATOM 1610 C CA . GLN A 1 207 ? -7.355 7.774 17.831 1.00 55.44 207 GLN A CA 1
ATOM 1611 C C . GLN A 1 207 ? -8.680 8.417 17.406 1.00 55.44 207 GLN A C 1
ATOM 1613 O O . GLN A 1 207 ? -8.970 8.565 16.219 1.00 55.44 207 GLN A O 1
ATOM 1618 N N . VAL A 1 208 ? -9.476 8.841 18.389 1.00 54.12 208 VAL A N 1
ATOM 1619 C CA . VAL A 1 208 ? -10.701 9.619 18.163 1.00 54.12 208 VAL A CA 1
ATOM 1620 C C . VAL A 1 208 ? -10.313 11.096 17.933 1.00 54.12 208 VAL A C 1
ATOM 1622 O O . VAL A 1 208 ? -9.617 11.660 18.781 1.00 54.12 208 VAL A O 1
ATOM 1625 N N . PRO A 1 209 ? -10.714 11.735 16.812 1.00 48.12 209 PRO A N 1
ATOM 1626 C CA . PRO A 1 209 ? -10.217 13.055 16.393 1.00 48.12 209 PRO A CA 1
ATOM 1627 C C . PRO A 1 209 ? -10.422 14.225 17.372 1.00 48.12 209 PRO A C 1
ATOM 1629 O O . PRO A 1 209 ? -9.645 15.174 17.314 1.00 48.12 209 PRO A O 1
ATOM 1632 N N . ASP A 1 210 ? -11.411 14.164 18.270 1.00 53.19 210 ASP A N 1
ATOM 1633 C CA . ASP A 1 210 ? -11.797 15.282 19.155 1.00 53.19 210 ASP A CA 1
ATOM 1634 C C . ASP A 1 210 ? -11.542 15.011 20.653 1.00 53.19 210 ASP A C 1
ATOM 1636 O O . ASP A 1 210 ? -12.081 15.682 21.534 1.00 53.19 210 ASP A O 1
ATOM 1640 N N . GLY A 1 211 ? -10.672 14.046 20.963 1.00 56.22 211 GLY A N 1
ATOM 1641 C CA . GLY A 1 211 ? -10.550 13.503 22.314 1.00 56.22 211 GLY A CA 1
ATOM 1642 C C . GLY A 1 211 ? -11.592 12.414 22.567 1.00 56.22 211 GLY A C 1
ATOM 1643 O O . GLY A 1 211 ? -12.526 12.220 21.793 1.00 56.22 211 GLY A O 1
ATOM 1644 N N . ILE A 1 212 ? -11.388 11.637 23.628 1.00 64.38 212 ILE A N 1
ATOM 1645 C CA . ILE A 1 212 ? -12.303 10.552 23.991 1.00 64.38 212 ILE A CA 1
ATOM 1646 C C . ILE A 1 212 ? -13.560 11.199 24.577 1.00 64.38 212 ILE A C 1
ATOM 1648 O O . ILE A 1 212 ? -13.496 11.770 25.668 1.00 64.38 212 ILE A O 1
ATOM 1652 N N . ASP A 1 213 ? -14.693 11.121 23.876 1.00 68.81 213 ASP A N 1
ATOM 1653 C CA . ASP A 1 213 ? -15.976 11.479 24.475 1.00 68.81 213 ASP A CA 1
ATOM 1654 C C . ASP A 1 213 ? -16.330 10.437 25.539 1.00 68.81 213 ASP A C 1
ATOM 1656 O O . ASP A 1 213 ? -16.751 9.322 25.238 1.00 68.81 213 ASP A O 1
ATOM 1660 N N . LEU A 1 214 ? -16.160 10.808 26.807 1.00 79.56 214 LEU A N 1
ATOM 1661 C CA . LEU A 1 214 ? -16.478 9.943 27.943 1.00 79.56 214 LEU A CA 1
ATOM 1662 C C . LEU A 1 214 ? -17.984 9.645 28.068 1.00 79.56 214 LEU A C 1
ATOM 1664 O O . LEU A 1 214 ? -18.356 8.770 28.845 1.00 79.56 214 LEU A O 1
ATOM 1668 N N . ASN A 1 215 ? -18.845 10.331 27.307 1.00 79.12 215 ASN A N 1
ATOM 1669 C CA . ASN A 1 215 ? -20.279 10.034 27.226 1.00 79.12 215 ASN A CA 1
ATOM 1670 C C . ASN A 1 215 ? -20.614 9.024 26.111 1.00 79.12 215 ASN A C 1
ATOM 1672 O O . ASN A 1 215 ? -21.738 8.522 26.045 1.00 79.12 215 ASN A O 1
ATOM 1676 N N . SER A 1 216 ? -19.651 8.711 25.241 1.00 77.19 216 SER A N 1
ATOM 1677 C CA . SER A 1 216 ? -19.781 7.747 24.153 1.00 77.19 216 SER A CA 1
ATOM 1678 C C . SER A 1 216 ? -19.162 6.416 24.573 1.00 77.19 216 SER A C 1
ATOM 1680 O O . SER A 1 216 ? -17.944 6.243 24.604 1.00 77.19 216 SER A O 1
ATOM 1682 N N . HIS A 1 217 ? -20.016 5.431 24.869 1.00 76.38 217 HIS A N 1
ATOM 1683 C CA . HIS A 1 217 ? -19.588 4.072 25.227 1.00 76.38 217 HIS A CA 1
ATOM 1684 C C . HIS A 1 217 ? -18.625 3.472 24.193 1.00 76.38 217 HIS A C 1
ATOM 1686 O O . HIS A 1 217 ? -17.687 2.765 24.556 1.00 76.38 217 HIS A O 1
ATOM 1692 N N . LEU A 1 218 ? -18.845 3.771 22.909 1.00 70.38 218 LEU A N 1
ATOM 1693 C CA . LEU A 1 218 ? -18.013 3.286 21.815 1.00 70.38 218 LEU A CA 1
ATOM 1694 C C . LEU A 1 218 ? -16.612 3.912 21.841 1.00 70.38 218 LEU A C 1
ATOM 1696 O O . LEU A 1 218 ? -15.631 3.204 21.627 1.00 70.38 218 LEU A O 1
ATOM 1700 N N . ASP A 1 219 ? -16.501 5.207 22.142 1.00 67.50 219 ASP A N 1
ATOM 1701 C CA . ASP A 1 219 ? -15.207 5.896 22.189 1.00 67.50 219 ASP A CA 1
ATOM 1702 C C . ASP A 1 219 ? -14.396 5.483 23.415 1.00 67.50 219 ASP A C 1
ATOM 1704 O O . ASP A 1 219 ? -13.200 5.210 23.299 1.00 67.50 219 ASP A O 1
ATOM 1708 N N . VAL A 1 220 ? -15.051 5.340 24.571 1.00 77.81 220 VAL A N 1
ATOM 1709 C CA . VAL A 1 220 ? -14.425 4.794 25.784 1.00 77.81 220 VAL A CA 1
ATOM 1710 C C . VAL A 1 220 ? -13.948 3.362 25.542 1.00 77.81 220 VAL A C 1
ATOM 1712 O O . VAL A 1 220 ? -12.813 3.024 25.879 1.00 77.81 220 VAL A O 1
ATOM 1715 N N . PHE A 1 221 ? -14.771 2.529 24.900 1.00 79.50 221 PHE A N 1
ATOM 1716 C CA . PHE A 1 221 ? -14.395 1.165 24.546 1.00 79.50 221 PHE A CA 1
ATOM 1717 C C . PHE A 1 221 ? -13.171 1.126 23.619 1.00 79.50 221 PHE A C 1
ATOM 1719 O O . PHE A 1 221 ? -12.201 0.427 23.912 1.00 79.50 221 PHE A O 1
ATOM 1726 N N . ASN A 1 222 ? -13.191 1.895 22.527 1.00 68.50 222 ASN A N 1
ATOM 1727 C CA . ASN A 1 222 ? -12.093 1.939 21.563 1.00 68.50 222 ASN A CA 1
ATOM 1728 C C . ASN A 1 222 ? -10.796 2.451 22.200 1.00 68.50 222 ASN A C 1
ATOM 1730 O O . ASN A 1 222 ? -9.728 1.905 21.927 1.00 68.50 222 ASN A O 1
ATOM 1734 N N . ALA A 1 223 ? -10.885 3.443 23.088 1.00 70.50 223 ALA A N 1
ATOM 1735 C CA . ALA A 1 223 ? -9.736 3.957 23.821 1.00 70.50 223 ALA A CA 1
ATOM 1736 C C . ALA A 1 223 ? -9.124 2.909 24.763 1.00 70.50 223 ALA A C 1
ATOM 1738 O O . ALA A 1 223 ? -7.905 2.731 24.773 1.00 70.50 223 ALA A O 1
ATOM 1739 N N . ILE A 1 224 ? -9.952 2.176 25.517 1.00 77.69 224 ILE A N 1
ATOM 1740 C CA . ILE A 1 224 ? -9.474 1.099 26.397 1.00 77.69 224 ILE A CA 1
ATOM 1741 C C . ILE A 1 224 ? -8.880 -0.040 25.564 1.00 77.69 224 ILE A C 1
ATOM 1743 O O . ILE A 1 224 ? -7.799 -0.532 25.886 1.00 77.69 224 ILE A O 1
ATOM 1747 N N . LEU A 1 225 ? -9.541 -0.436 24.472 1.00 71.69 225 LEU A N 1
ATOM 1748 C CA . LEU A 1 225 ? -9.050 -1.473 23.566 1.00 71.69 225 LEU A CA 1
ATOM 1749 C C . LEU A 1 225 ? -7.679 -1.100 22.991 1.00 71.69 225 LEU A C 1
ATOM 1751 O O . LEU A 1 225 ? -6.775 -1.931 23.002 1.00 71.69 225 LEU A O 1
ATOM 1755 N N . ALA A 1 226 ? -7.506 0.145 22.543 1.00 65.44 226 ALA A N 1
ATOM 1756 C CA . ALA A 1 226 ? -6.226 0.663 22.071 1.00 65.44 226 ALA A CA 1
ATOM 1757 C C . ALA A 1 226 ? -5.153 0.639 23.167 1.00 65.44 226 ALA A C 1
ATOM 1759 O O . ALA A 1 226 ? -4.007 0.289 22.900 1.00 65.44 226 ALA A O 1
ATOM 1760 N N . GLN A 1 227 ? -5.528 0.967 24.406 1.00 72.00 227 GLN A N 1
ATOM 1761 C CA . GLN A 1 227 ? -4.621 0.967 25.550 1.00 72.00 227 GLN A CA 1
ATOM 1762 C C . GLN A 1 227 ? -4.138 -0.440 25.928 1.00 72.00 227 GLN A C 1
ATOM 1764 O O . GLN A 1 227 ? -2.994 -0.596 26.355 1.00 72.00 227 GLN A O 1
ATOM 1769 N N . VAL A 1 228 ? -4.989 -1.462 25.800 1.00 72.88 228 VAL A N 1
ATOM 1770 C CA . VAL A 1 228 ? -4.617 -2.848 26.134 1.00 72.88 228 VAL A CA 1
ATOM 1771 C C . VAL A 1 228 ? -4.081 -3.638 24.940 1.00 72.88 228 VAL A C 1
ATOM 1773 O O . VAL A 1 228 ? -3.464 -4.688 25.141 1.00 72.88 228 VAL A O 1
ATOM 1776 N N . ALA A 1 229 ? -4.290 -3.169 23.708 1.00 57.94 229 ALA A N 1
ATOM 1777 C CA . ALA A 1 229 ? -3.818 -3.834 22.498 1.00 57.94 229 ALA A CA 1
ATOM 1778 C C . ALA A 1 229 ? -2.292 -4.026 22.529 1.00 57.94 229 ALA A C 1
ATOM 1780 O O . ALA A 1 229 ? -1.535 -3.123 22.867 1.00 57.94 229 ALA A O 1
ATOM 1781 N N . GLY A 1 230 ? -1.829 -5.237 22.203 1.00 53.16 230 GLY A N 1
ATOM 1782 C CA . GLY A 1 230 ? -0.401 -5.584 22.230 1.00 53.16 230 GLY A CA 1
ATOM 1783 C C . GLY A 1 230 ? 0.184 -5.848 23.625 1.00 53.16 230 GLY A C 1
ATOM 1784 O O . GLY A 1 230 ? 1.367 -6.161 23.740 1.00 53.16 230 GLY A O 1
ATOM 1785 N N . THR A 1 231 ? -0.627 -5.783 24.684 1.00 64.00 231 THR A N 1
ATOM 1786 C CA . THR A 1 231 ? -0.200 -6.038 26.067 1.00 64.00 231 THR A CA 1
ATOM 1787 C C . THR A 1 231 ? -0.806 -7.348 26.599 1.00 64.00 231 THR A C 1
ATOM 1789 O O . THR A 1 231 ? -1.863 -7.776 26.120 1.00 64.00 231 THR A O 1
ATOM 1792 N N . PRO A 1 232 ? -0.207 -8.011 27.612 1.00 67.81 232 PRO A N 1
ATOM 1793 C CA . PRO A 1 232 ? -0.812 -9.197 28.231 1.00 67.81 232 PRO A CA 1
ATOM 1794 C C . PRO A 1 232 ? -2.173 -8.911 28.895 1.00 67.81 232 PRO A C 1
ATOM 1796 O O . PRO A 1 232 ? -2.896 -9.849 29.228 1.00 67.81 232 PRO A O 1
ATOM 1799 N N . GLN A 1 233 ? -2.541 -7.638 29.071 1.00 72.75 233 GLN A N 1
ATOM 1800 C CA . GLN A 1 233 ? -3.822 -7.189 29.607 1.00 72.75 233 GLN A CA 1
ATOM 1801 C C . GLN A 1 233 ? -4.981 -7.305 28.596 1.00 72.75 233 GLN A C 1
ATOM 1803 O O . GLN A 1 233 ? -6.138 -7.264 29.012 1.00 72.75 233 GLN A O 1
ATOM 1808 N N . ALA A 1 234 ? -4.714 -7.535 27.303 1.00 63.53 234 ALA A N 1
ATOM 1809 C CA . ALA A 1 234 ? -5.764 -7.756 26.302 1.00 63.53 234 ALA A CA 1
ATOM 1810 C C . ALA A 1 234 ? -6.631 -8.994 26.614 1.00 63.53 234 ALA A C 1
ATOM 1812 O O . ALA A 1 234 ? -7.854 -8.955 26.487 1.00 63.53 234 ALA A O 1
ATOM 1813 N N . THR A 1 235 ? -6.006 -10.084 27.073 1.00 66.88 235 THR A N 1
ATOM 1814 C CA . THR A 1 235 ? -6.688 -11.342 27.416 1.00 66.88 235 THR A CA 1
ATOM 1815 C C . THR A 1 235 ? -7.672 -11.192 28.586 1.00 66.88 235 THR A C 1
ATOM 1817 O O . THR A 1 235 ? -8.838 -11.561 28.422 1.00 66.88 235 THR A O 1
ATOM 1820 N N . PRO A 1 236 ? -7.280 -10.654 29.762 1.00 80.06 236 PRO A N 1
ATOM 1821 C CA . PRO A 1 236 ? -8.232 -10.426 30.845 1.00 80.06 236 PRO A CA 1
ATOM 1822 C C . PRO A 1 236 ? -9.293 -9.376 30.486 1.00 80.06 236 PRO A C 1
ATOM 1824 O O . PRO A 1 236 ? -10.439 -9.555 30.882 1.00 80.06 236 PRO A O 1
ATOM 1827 N N . PHE A 1 237 ? -8.968 -8.341 29.700 1.00 82.00 237 PHE A N 1
ATOM 1828 C CA . PHE A 1 237 ? -9.960 -7.365 29.233 1.00 82.00 237 PHE A CA 1
ATOM 1829 C C . PHE A 1 237 ? -11.070 -8.017 28.393 1.00 82.00 237 PHE A C 1
ATOM 1831 O O . PHE A 1 237 ? -12.250 -7.831 28.688 1.00 82.00 237 PHE A O 1
ATOM 1838 N N . LEU A 1 238 ? -10.711 -8.849 27.408 1.00 76.06 238 LEU A N 1
ATOM 1839 C CA . LEU A 1 238 ? -11.685 -9.598 26.606 1.00 76.06 238 LEU A CA 1
ATOM 1840 C C . LEU A 1 238 ? -12.538 -10.531 27.474 1.00 76.06 238 LEU A C 1
ATOM 1842 O O . LEU A 1 238 ? -13.754 -10.594 27.301 1.00 76.06 238 LEU A O 1
ATOM 1846 N N . SER A 1 239 ? -11.907 -11.226 28.423 1.00 77.56 239 SER A N 1
ATOM 1847 C CA . SER A 1 239 ? -12.614 -12.095 29.364 1.00 77.56 239 SER A CA 1
ATOM 1848 C C . SER A 1 239 ? -13.660 -11.313 30.162 1.00 77.56 239 SER A C 1
ATOM 1850 O O . SER A 1 239 ? -14.804 -11.748 30.252 1.00 77.56 239 SER A O 1
ATOM 1852 N N . ILE A 1 240 ? -13.325 -10.128 30.683 1.00 86.06 240 ILE A N 1
ATOM 1853 C CA . ILE A 1 240 ? -14.276 -9.276 31.414 1.00 86.06 240 ILE A CA 1
ATOM 1854 C C . ILE A 1 240 ? -15.488 -8.936 30.537 1.00 86.06 240 ILE A C 1
ATOM 1856 O O . ILE A 1 240 ? -16.617 -9.163 30.960 1.00 86.06 240 ILE A O 1
ATOM 1860 N N . LEU A 1 241 ? -15.274 -8.479 29.299 1.00 84.00 241 LEU A N 1
ATOM 1861 C CA . LEU A 1 241 ? -16.369 -8.142 28.377 1.00 84.00 241 LEU A CA 1
ATOM 1862 C C . LEU A 1 241 ? -17.272 -9.341 28.071 1.00 84.00 241 LEU A C 1
ATOM 1864 O O . LEU A 1 241 ? -18.489 -9.194 28.021 1.00 84.00 241 LEU A O 1
ATOM 1868 N N . GLN A 1 242 ? -16.690 -10.530 27.895 1.00 76.12 242 GLN A N 1
ATOM 1869 C CA . GLN A 1 242 ? -17.450 -11.758 27.657 1.00 76.12 242 GLN A CA 1
ATOM 1870 C C . GLN A 1 242 ? -18.345 -12.124 28.845 1.00 76.12 242 GLN A C 1
ATOM 1872 O O . GLN A 1 242 ? -19.488 -12.518 28.632 1.00 76.12 242 GLN A O 1
ATOM 1877 N N . HIS A 1 243 ? -17.856 -11.981 30.080 1.00 81.69 243 HIS A N 1
ATOM 1878 C CA . HIS A 1 243 ? -18.666 -12.240 31.275 1.00 81.69 243 HIS A CA 1
ATOM 1879 C C . HIS A 1 243 ? -19.765 -11.187 31.452 1.00 81.69 243 HIS A C 1
ATOM 1881 O O . HIS A 1 243 ? -20.894 -11.544 31.772 1.00 81.69 243 HIS A O 1
ATOM 1887 N N . LEU A 1 244 ? -19.460 -9.912 31.190 1.00 83.12 244 LEU A N 1
ATOM 1888 C CA . LEU A 1 244 ? -20.448 -8.830 31.222 1.00 83.12 244 LEU A CA 1
ATOM 1889 C C . LEU A 1 244 ? -21.567 -9.036 30.186 1.00 83.12 244 LEU A C 1
ATOM 1891 O O . LEU A 1 244 ? -22.729 -8.764 30.469 1.00 83.12 244 LEU A O 1
ATOM 1895 N N . LEU A 1 245 ? -21.238 -9.576 29.009 1.00 81.25 245 LEU A N 1
ATOM 1896 C CA . LEU A 1 245 ? -22.208 -9.877 27.951 1.00 81.25 245 LEU A CA 1
ATOM 1897 C C . LEU A 1 245 ? -23.156 -11.040 28.298 1.00 81.25 245 LEU A C 1
ATOM 1899 O O . LEU A 1 245 ? -24.249 -11.122 27.746 1.00 81.25 245 LEU A O 1
ATOM 1903 N N . GLN A 1 246 ? -22.748 -11.952 29.184 1.00 80.69 246 GLN A N 1
ATOM 1904 C CA . GLN A 1 246 ? -23.562 -13.108 29.586 1.00 80.69 246 GLN A CA 1
ATOM 1905 C C . GLN A 1 246 ? -24.650 -12.763 30.613 1.00 80.69 246 GLN A C 1
ATOM 1907 O O . GLN A 1 246 ? -25.479 -13.619 30.918 1.00 80.69 246 GLN A O 1
ATOM 1912 N N . ILE A 1 247 ? -24.650 -11.545 31.159 1.00 83.88 247 ILE A N 1
ATOM 1913 C CA . ILE A 1 247 ? -25.631 -11.117 32.158 1.00 83.88 247 ILE A CA 1
ATOM 1914 C C . ILE A 1 247 ? -26.990 -10.936 31.471 1.00 83.88 247 ILE A C 1
ATOM 1916 O O . ILE A 1 247 ? -27.137 -10.086 30.593 1.00 83.88 247 ILE A O 1
ATOM 1920 N N . ASP A 1 248 ? -27.991 -11.725 31.874 1.00 80.06 248 ASP A N 1
ATOM 1921 C CA . ASP A 1 248 ? -29.353 -11.591 31.350 1.00 80.06 248 ASP A CA 1
ATOM 1922 C C . ASP A 1 248 ? -30.053 -10.384 32.004 1.00 80.06 248 ASP A C 1
ATOM 1924 O O . ASP A 1 248 ? -30.326 -10.420 33.207 1.00 80.06 248 ASP A O 1
ATOM 1928 N N . PRO A 1 249 ? -30.417 -9.337 31.239 1.00 78.31 249 PRO A N 1
ATOM 1929 C CA . PRO A 1 249 ? -31.085 -8.153 31.781 1.00 78.31 249 PRO A CA 1
ATOM 1930 C C . PRO A 1 249 ? -32.478 -8.438 32.366 1.00 78.31 249 PRO A C 1
ATOM 1932 O O . PRO A 1 249 ? -33.069 -7.562 32.993 1.00 78.31 249 PRO A O 1
ATOM 1935 N N . LYS A 1 250 ? -33.049 -9.628 32.143 1.00 79.62 250 LYS A N 1
ATOM 1936 C CA . LYS A 1 250 ? -34.352 -10.027 32.700 1.00 79.62 250 LYS A CA 1
ATOM 1937 C C . LYS A 1 250 ? -34.249 -10.615 34.106 1.00 79.62 250 LYS A C 1
ATOM 1939 O O . LYS A 1 250 ? -35.275 -10.742 34.779 1.00 79.62 250 LYS A O 1
ATOM 1944 N N . GLU A 1 251 ? -33.055 -10.994 34.554 1.00 83.19 251 GLU A N 1
ATOM 1945 C CA . GLU A 1 251 ? -32.851 -11.517 35.901 1.00 83.19 251 GLU A CA 1
ATOM 1946 C C . GLU A 1 251 ? -32.751 -10.383 36.925 1.00 83.19 251 GLU A C 1
ATOM 1948 O O . GLU A 1 251 ? -32.002 -9.429 36.746 1.00 83.19 251 GLU A O 1
ATOM 1953 N N . GLN A 1 252 ? -33.431 -10.524 38.069 1.00 76.88 252 GLN A N 1
ATOM 1954 C CA . GLN A 1 252 ? -33.353 -9.549 39.173 1.00 76.88 252 GLN A CA 1
ATOM 1955 C C . GLN A 1 252 ? -31.934 -9.384 39.748 1.00 76.88 252 GLN A C 1
ATOM 1957 O O . GLN A 1 252 ? -31.662 -8.419 40.453 1.00 76.88 252 GLN A O 1
ATOM 1962 N N . ILE A 1 253 ? -31.040 -10.341 39.482 1.00 83.00 253 ILE A N 1
ATOM 1963 C CA . ILE A 1 253 ? -29.652 -10.328 39.956 1.00 83.00 253 ILE A CA 1
ATOM 1964 C C . ILE A 1 253 ? -28.760 -9.483 39.027 1.00 83.00 253 ILE A C 1
ATOM 1966 O O . ILE A 1 253 ? -27.703 -9.039 39.466 1.00 83.00 253 ILE A O 1
ATOM 1970 N N . SER A 1 254 ? -29.191 -9.206 37.788 1.00 84.56 254 SER A N 1
ATOM 1971 C CA . SER A 1 254 ? -28.432 -8.424 36.799 1.00 84.56 254 SER A CA 1
ATOM 1972 C C . SER A 1 254 ? -27.963 -7.085 37.364 1.00 84.56 254 SER A C 1
ATOM 1974 O O . SER A 1 254 ? -26.768 -6.795 37.334 1.00 84.56 254 SER A O 1
ATOM 1976 N N . ASP A 1 255 ? -28.877 -6.313 37.956 1.00 85.44 255 ASP A N 1
ATOM 1977 C CA . ASP A 1 255 ? -28.568 -4.992 38.518 1.00 85.44 255 ASP A CA 1
ATOM 1978 C C . ASP A 1 255 ? -27.502 -5.087 39.622 1.00 85.44 255 ASP A C 1
ATOM 1980 O O . ASP A 1 255 ? -26.542 -4.324 39.639 1.00 85.44 255 ASP A O 1
ATOM 1984 N N . ILE A 1 256 ? -27.592 -6.111 40.482 1.00 86.31 256 ILE A N 1
ATOM 1985 C CA . ILE A 1 256 ? -26.619 -6.354 41.558 1.00 86.31 256 ILE A CA 1
ATOM 1986 C C . ILE A 1 256 ? -25.231 -6.661 40.981 1.00 86.31 256 ILE A C 1
ATOM 1988 O O . ILE A 1 256 ? -24.219 -6.222 41.533 1.00 86.31 256 ILE A O 1
ATOM 1992 N N . VAL A 1 257 ? -25.161 -7.428 39.889 1.00 86.50 257 VAL A N 1
ATOM 1993 C CA . VAL A 1 257 ? -23.891 -7.777 39.235 1.00 86.50 257 VAL A CA 1
ATOM 1994 C C . VAL A 1 257 ? -23.241 -6.535 38.627 1.00 86.50 257 VAL A C 1
ATOM 1996 O O . VAL A 1 257 ? -22.045 -6.329 38.843 1.00 86.50 257 VAL A O 1
ATOM 1999 N N . TRP A 1 258 ? -24.010 -5.692 37.930 1.00 88.50 258 TRP A N 1
ATOM 2000 C CA . TRP A 1 258 ? -23.509 -4.442 37.350 1.00 88.50 258 TRP A CA 1
ATOM 2001 C C . TRP A 1 258 ? -23.065 -3.436 38.424 1.00 88.50 258 TRP A C 1
ATOM 2003 O O . TRP A 1 258 ? -21.934 -2.953 38.345 1.00 88.50 258 TRP A O 1
ATOM 2013 N N . ASP A 1 259 ? -23.858 -3.219 39.480 1.00 86.62 259 ASP A N 1
ATOM 2014 C CA . ASP A 1 259 ? -23.512 -2.330 40.606 1.00 86.62 259 ASP A CA 1
ATOM 2015 C C . ASP A 1 259 ? -22.235 -2.788 41.333 1.00 86.62 259 ASP A C 1
ATOM 2017 O O . ASP A 1 259 ? -21.364 -1.996 41.718 1.00 86.62 259 ASP A O 1
ATOM 2021 N N . THR A 1 260 ? -22.098 -4.105 41.523 1.00 87.38 260 THR A N 1
ATOM 2022 C CA . THR A 1 260 ? -20.907 -4.690 42.149 1.00 87.38 260 THR A CA 1
ATOM 2023 C C . THR A 1 260 ? -19.682 -4.508 41.255 1.00 87.38 260 THR A C 1
ATOM 2025 O O . THR A 1 260 ? -18.611 -4.155 41.753 1.00 87.38 260 THR A O 1
ATOM 2028 N N . ALA A 1 261 ? -19.822 -4.732 39.944 1.00 87.12 261 ALA A N 1
ATOM 2029 C CA . ALA A 1 261 ? -18.741 -4.551 38.980 1.00 87.12 261 ALA A CA 1
ATOM 2030 C C . ALA A 1 261 ? -18.268 -3.090 38.930 1.00 87.12 261 ALA A C 1
ATOM 2032 O O . ALA A 1 261 ? -17.064 -2.846 39.013 1.00 87.12 261 ALA A O 1
ATOM 2033 N N . GLU A 1 262 ? -19.195 -2.130 38.885 1.00 86.94 262 GLU A N 1
ATOM 2034 C CA . GLU A 1 262 ? -18.890 -0.698 38.959 1.00 86.94 262 GLU A CA 1
ATOM 2035 C C . GLU A 1 262 ? -18.102 -0.368 40.236 1.00 86.94 262 GLU A C 1
ATOM 2037 O O . GLU A 1 262 ? -17.006 0.195 40.171 1.00 86.94 262 GLU A O 1
ATOM 2042 N N . THR A 1 263 ? -18.594 -0.811 41.397 1.00 89.12 263 THR A N 1
ATOM 2043 C CA . THR A 1 263 ? -17.957 -0.557 42.701 1.00 89.12 263 THR A CA 1
ATOM 2044 C C . THR A 1 263 ? -16.536 -1.125 42.786 1.00 89.12 263 THR A C 1
ATOM 2046 O O . THR A 1 263 ? -15.650 -0.523 43.395 1.00 89.12 263 THR A O 1
ATOM 2049 N N . LEU A 1 264 ? -16.291 -2.294 42.188 1.00 87.75 264 LEU A N 1
ATOM 2050 C CA . LEU A 1 264 ? -14.968 -2.923 42.187 1.00 87.75 264 LEU A CA 1
ATOM 2051 C C . LEU A 1 264 ? -13.950 -2.173 41.318 1.00 87.75 264 LEU A C 1
ATOM 2053 O O . LEU A 1 264 ? -12.759 -2.200 41.640 1.00 87.75 264 LEU A O 1
ATOM 2057 N N . VAL A 1 265 ? -14.405 -1.519 40.247 1.00 84.44 265 VAL A N 1
ATOM 2058 C CA . VAL A 1 265 ? -13.558 -0.771 39.304 1.00 84.44 265 VAL A CA 1
ATOM 2059 C C . VAL A 1 265 ? -13.282 0.658 39.796 1.00 84.44 265 VAL A C 1
ATOM 2061 O O . VAL A 1 265 ? -12.209 1.192 39.527 1.00 84.44 265 VAL A O 1
ATOM 2064 N N . HIS A 1 266 ? -14.185 1.251 40.583 1.00 78.31 266 HIS A N 1
ATOM 2065 C CA . HIS A 1 266 ? -14.135 2.651 41.035 1.00 78.31 266 HIS A CA 1
ATOM 2066 C C . HIS A 1 266 ? -13.153 2.989 42.189 1.00 78.31 266 HIS A C 1
ATOM 2068 O O . HIS A 1 266 ? -13.345 4.001 42.863 1.00 78.31 266 HIS A O 1
ATOM 2074 N N . ARG A 1 267 ? -12.122 2.171 42.448 1.00 49.19 267 ARG A N 1
ATOM 2075 C CA . ARG A 1 267 ? -11.231 2.332 43.621 1.00 49.19 267 ARG A CA 1
ATOM 2076 C C . ARG A 1 267 ? -10.452 3.645 43.691 1.00 49.19 267 ARG A C 1
ATOM 2078 O O . ARG A 1 267 ? -9.846 4.041 42.673 1.00 49.19 267 ARG A O 1
#

Foldseek 3Di:
DPVLVVLVVCLVDLVNLVVLLVQCPDPDLVSVLVSLLSLLVLLVVDPSSLVSSQSSLVVNCVVVVHPDSCLSLLVCLQVDPDPSSVLSSLSSLLSNLVSQPDLVRSVVSVCLAQQPPPVCCVVCVVVVVPPPPPDPPDPDDDDDDDDPDDDDDDDDDDDPPPPSSRGHNNVVSLVVLVVCCVVPVSSVVSVVSVVVVVVVSVLVVLDDPPPQPPVDPVSVVSVVCSVCPPHPVNVVVVVVVVVLVPQDPPDPCSVVVVVVVCVVVVD

Radius of gyration: 26.41 Å; chains: 1; bounding box: 68×59×67 Å

Organism: NCBI:txid139723

Sequence (267 aa):
MDARIGLEYIIENNDYVNKLGLALDTNNVTVKKQIFELLSTLCAFSANGYKRAIETLEHYKSIKGERYRLNLVVSELDKATAVEYQIALLAFVNCVIISAGSLKERIRMRNEFIGMAVMLQQQLAFGTLVDCCASPQIMVNDVFFDDASELSSLDEGEGPTEKYVEGLNLIPVLNNLRRTASSAPDIASQLEVFDEQQECDLSQSLQVPDGIDLNSHLDVFNAILAQVAGTPQATPFLSILQHLLQIDPKEQISDIVWDTAETLVHR

InterPro domains:
  IPR010472 Formin, FH3 domain [PF06367] (52-115)
  IPR010472 Formin, FH3 domain [PF06367] (168-266)
  IPR010472 Formin, FH3 domain [SM01139] (48-267)
  IPR011989 Armadillo-like helical [G3DSA:1.25.10.10] (1-125)
  IPR014768 Rho GTPase-binding/formin homology 3 (GBD/FH3) domain [PS51232] (1-267)
  IPR016024 Armadillo-type fold [SSF48371] (1-115)
  IPR016024 Armadillo-type fold [SSF48371] (168-266)

Secondary structure (DSSP, 8-state):
--HHHHHHHHHH-THHHHHHHHHTT-S-HHHHHHHHHHHHHHHHH-HHHHHHHHHHHHHHHHHHT-S-TTHHHHHHHHH---HHHHHHHHHHHHHHHHT-SSHHHHHHHHHHHHT-TTSTTTTTTTTTTS---S-----------------------------------HHHHHHHHHHHGGG-HHHHHHHHHHHHHHHHHHHHHTS-BTB--TT-HHHHHHHHHHHHTTSTTHHHHHHHHHHHHT--TTSTTHHHHHHHHHHHH--